Protein AF-A0A954TK24-F1 (afdb_monomer)

Sequence (264 aa):
GMFAGLSANPGGVGAHISDNGLASFGDTYARHFAITPEKIPAVAPDAGPAEVDAGWAVAGFVFDNERNQIAAYLNGVSSEFWSDADQFYRSAATAWKQAQLAKTPGLQPGERPDFPADQYYNPPQTELQSEEVVSESAEERVVVRTYAFTKVGVTYRKDAQGKFTLVGDTQLLAIKANPYWFNHDIYAPPSATEGGPFTIGRVIHSNRSSTLAAHIGGVAVYNRALSAAEMQTLAAIGRSPEGEASGEDAVLKLSELNAPRANP

pLDDT: mean 80.78, std 17.15, range [29.55, 98.25]

Radius of gyration: 21.92 Å; Cα contacts (8 Å, |Δi|>4): 464; chains: 1; bounding box: 53×43×67 Å

Nearest PDB structures (foldseek):
  3w0r-assembly1_A  TM=7.875E-01  e=1.324E+00  Escherichia coli
  9bln-assembly1_U  TM=2.481E-01  e=1.255E-02  Homo sapiens
  4wh1-assembly1_A  TM=4.932E-01  e=2.553E+00  Bifidobacterium longum subsp. longum JCM 1217
  6dec-assembly1_F  TM=3.487E-01  e=1.324E+00  Bos taurus
  8fr7-assembly1_B  TM=2.104E-01  e=6.253E+00  Human coronavirus NL63

Solvent-accessible surface area (backbone atoms only — not comparable to full-atom values): 15723 Å² total; per-residue (Å²): 56,52,41,46,61,90,62,92,46,85,57,24,42,33,35,33,52,32,68,72,45,78,58,85,72,67,80,79,46,54,71,45,46,10,31,22,75,59,58,66,68,86,67,64,97,83,55,52,73,69,52,52,57,74,42,64,77,36,77,43,76,33,65,31,76,93,74,31,31,31,35,14,18,55,58,29,42,66,50,78,22,75,39,57,17,81,59,84,38,33,27,32,43,48,21,27,49,44,47,58,40,70,71,44,92,70,90,44,94,92,49,58,92,84,60,60,76,89,48,38,44,76,72,72,72,87,58,80,74,45,78,44,79,77,46,77,56,100,55,41,38,33,33,40,37,34,29,85,45,38,31,33,39,41,42,26,31,49,47,99,86,69,47,77,37,84,49,84,77,74,38,75,49,27,33,29,27,13,56,15,71,57,88,65,90,57,51,73,45,99,37,88,88,73,45,68,63,76,49,80,47,57,76,96,83,70,74,97,66,86,58,56,86,80,89,81,93,77,86,88,87,70,100,62,59,68,52,64,66,55,38,34,54,59,31,45,68,80,60,57,90,55,100,67,70,45,74,62,57,56,47,49,58,51,49,62,71,67,50,80,75,77,78,130

Foldseek 3Di:
DFEAFDAPAHQWGKTWAAQALPDDDPLQFFTQMATANDGQDDDDPPDDPVSLLVSDKDWDWFDAQVQQWIFIDILLDGDWDKDFCVPRNVNLQLLQQLQQQVVDPDHDVPHDPPRDPLRRNDPDPPDFPDKDFPDDDQFKTWIWTDDPFWIKIWMWGQDPVSDTDTDDDIGTTITGSGGHGDDDDGDDDPDPVVGGDDDYQDDPDDDPDRRDDGDDPDDDDDPHGDDSVLSNLVSVVSVPPDPPPDPVVVVVSVVVVNDDDDDD

Mean predicted aligned error: 9.1 Å

Structure (mmCIF, N/CA/C/O backbone):
data_AF-A0A954TK24-F1
#
_entry.id   AF-A0A954TK24-F1
#
loop_
_atom_site.group_PDB
_atom_site.id
_atom_site.type_symbol
_atom_site.label_atom_id
_atom_site.label_alt_id
_atom_site.label_comp_id
_atom_site.label_asym_id
_atom_site.label_entity_id
_atom_site.label_seq_id
_atom_site.pdbx_PDB_ins_code
_atom_site.Cartn_x
_atom_site.Cartn_y
_atom_site.Cartn_z
_atom_site.occupancy
_atom_site.B_iso_or_equiv
_atom_site.auth_seq_id
_atom_site.auth_comp_id
_atom_site.auth_asym_id
_atom_site.auth_atom_id
_atom_site.pdbx_PDB_model_num
ATOM 1 N N . GLY A 1 1 ? -5.954 -7.266 -13.154 1.00 29.55 1 GLY A N 1
ATOM 2 C CA . GLY A 1 1 ? -5.211 -6.320 -14.013 1.00 29.55 1 GLY A CA 1
ATOM 3 C C . GLY A 1 1 ? -4.364 -5.412 -13.150 1.00 29.55 1 GLY A C 1
ATOM 4 O O . GLY A 1 1 ? -4.836 -5.061 -12.079 1.00 29.55 1 GLY A O 1
ATOM 5 N N . MET A 1 2 ? -3.150 -5.087 -13.599 1.00 36.56 2 MET A N 1
ATOM 6 C CA . MET A 1 2 ? -2.203 -4.181 -12.938 1.00 36.56 2 MET A CA 1
ATOM 7 C C . M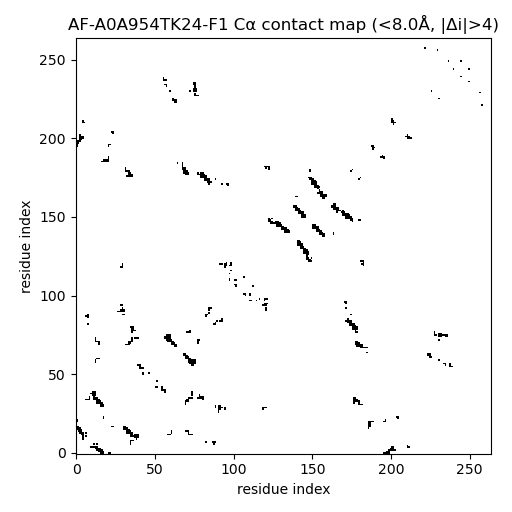ET A 1 2 ? -2.249 -2.808 -13.615 1.00 36.56 2 MET A C 1
ATOM 9 O O . MET A 1 2 ? -2.211 -2.759 -14.842 1.00 36.56 2 MET A O 1
ATOM 13 N N . PHE A 1 3 ? -2.366 -1.713 -12.858 1.00 47.91 3 PHE A N 1
ATOM 14 C CA . PHE A 1 3 ? -2.549 -0.365 -13.425 1.00 47.91 3 PHE A CA 1
ATOM 15 C C . PHE A 1 3 ? -1.565 0.650 -12.847 1.00 47.91 3 PHE A C 1
ATOM 17 O O . PHE A 1 3 ? -1.449 0.725 -11.627 1.00 47.91 3 PHE A O 1
ATOM 24 N N . ALA A 1 4 ? -0.978 1.484 -13.716 1.00 41.03 4 ALA A N 1
ATOM 25 C CA . ALA A 1 4 ? -0.157 2.641 -13.360 1.00 41.03 4 ALA A CA 1
ATOM 26 C C . ALA A 1 4 ? -0.867 3.958 -13.730 1.00 41.03 4 ALA A C 1
ATOM 28 O O . ALA A 1 4 ? -1.195 4.175 -14.898 1.00 41.03 4 ALA A O 1
ATOM 29 N N . GLY A 1 5 ? -1.074 4.837 -12.742 1.00 43.81 5 GLY A N 1
ATOM 30 C CA . GLY A 1 5 ? -1.562 6.213 -12.929 1.00 43.81 5 GLY A CA 1
ATOM 31 C C . GLY A 1 5 ? -2.998 6.484 -12.447 1.00 43.81 5 GLY A C 1
ATOM 32 O O . GLY A 1 5 ? -3.918 5.741 -12.776 1.00 43.81 5 GLY A O 1
ATOM 33 N N . LEU A 1 6 ? -3.144 7.614 -11.728 1.00 48.50 6 LEU A N 1
ATOM 34 C CA . LEU A 1 6 ? -4.279 8.153 -10.941 1.00 48.50 6 LEU A CA 1
ATOM 35 C C . LEU A 1 6 ? -4.437 7.556 -9.529 1.00 48.50 6 LEU A C 1
ATOM 37 O O . LEU A 1 6 ? -5.238 6.654 -9.297 1.00 48.50 6 LEU A O 1
ATOM 41 N N . SER A 1 7 ? -3.667 8.080 -8.569 1.00 56.84 7 SER A N 1
ATOM 42 C CA . SER A 1 7 ? -3.541 7.488 -7.231 1.00 56.84 7 SER A CA 1
ATOM 43 C C . SER A 1 7 ? -3.061 8.471 -6.148 1.00 56.84 7 SER A C 1
ATOM 45 O O . SER A 1 7 ? -2.804 9.636 -6.445 1.00 56.84 7 SER A O 1
ATOM 47 N N . ALA A 1 8 ? -2.965 8.009 -4.890 1.00 59.31 8 ALA A N 1
ATOM 48 C CA . ALA A 1 8 ? -2.633 8.773 -3.671 1.00 59.31 8 ALA A CA 1
ATOM 49 C C . ALA A 1 8 ? -1.393 9.699 -3.739 1.00 59.31 8 ALA A C 1
ATOM 51 O O . ALA A 1 8 ? -1.244 10.577 -2.896 1.00 59.31 8 ALA A O 1
ATOM 52 N N . ASN A 1 9 ? -0.509 9.525 -4.725 1.00 79.25 9 ASN A N 1
ATOM 53 C CA . ASN A 1 9 ? 0.674 10.355 -4.955 1.00 79.25 9 ASN A CA 1
ATOM 54 C C . ASN A 1 9 ? 0.844 10.635 -6.463 1.00 79.25 9 ASN A C 1
ATOM 56 O O . ASN A 1 9 ? 1.417 9.817 -7.188 1.00 79.25 9 ASN A O 1
ATOM 60 N N . PRO A 1 10 ? 0.341 11.773 -6.976 1.00 78.75 10 PRO A N 1
ATOM 61 C CA . PRO A 1 10 ? 0.459 12.124 -8.389 1.00 78.75 10 PRO A CA 1
ATOM 62 C C . PRO A 1 10 ? 1.914 12.156 -8.880 1.00 78.75 10 PRO A C 1
ATOM 64 O O . PRO A 1 10 ? 2.764 12.845 -8.309 1.00 78.75 10 PRO A O 1
ATOM 67 N N . GLY A 1 11 ? 2.178 11.430 -9.970 1.00 78.56 11 GLY A N 1
ATOM 68 C CA . GLY A 1 11 ? 3.515 11.242 -10.547 1.00 78.56 11 GLY A CA 1
ATOM 69 C C . GLY A 1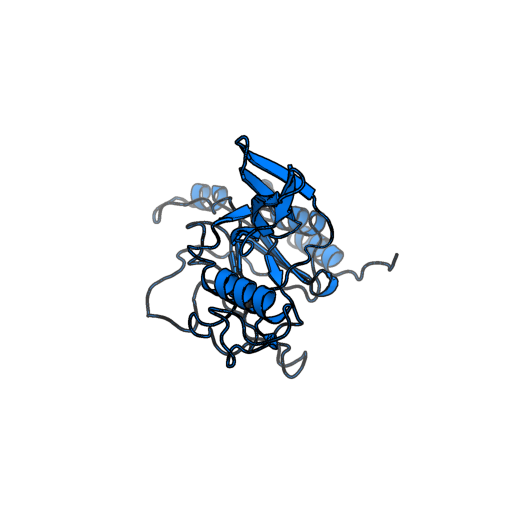 11 ? 4.267 10.022 -10.006 1.00 78.56 11 GLY A C 1
ATOM 70 O O . GLY A 1 11 ? 5.304 9.672 -10.562 1.00 78.56 11 GLY A O 1
ATOM 71 N N . GLY A 1 12 ? 3.751 9.366 -8.963 1.00 85.50 12 GLY A N 1
ATOM 72 C CA . GLY A 1 12 ? 4.286 8.104 -8.462 1.00 85.50 12 GLY A CA 1
ATOM 73 C C . GLY A 1 12 ? 3.983 6.912 -9.372 1.00 85.50 12 GLY A C 1
ATOM 74 O O . GLY A 1 12 ? 3.082 6.944 -10.217 1.00 85.50 12 GLY A O 1
ATOM 75 N N . VAL A 1 13 ? 4.736 5.836 -9.171 1.00 86.25 13 VAL A N 1
ATOM 76 C CA . VAL A 1 13 ? 4.539 4.537 -9.817 1.00 86.25 13 VAL A CA 1
ATOM 77 C C . VAL A 1 13 ? 3.549 3.742 -8.976 1.00 86.25 13 VAL A C 1
ATOM 79 O O . VAL A 1 13 ? 3.784 3.526 -7.792 1.00 86.25 13 VAL A O 1
ATOM 82 N N . GLY A 1 14 ? 2.427 3.333 -9.569 1.00 84.38 14 GLY A N 1
ATOM 83 C CA . GLY A 1 14 ? 1.357 2.629 -8.865 1.00 84.38 14 GLY A CA 1
ATOM 84 C C . GLY A 1 14 ? 1.044 1.268 -9.471 1.00 84.38 14 GLY A C 1
ATOM 85 O O . GLY A 1 14 ? 1.103 1.136 -10.688 1.00 84.38 14 GLY A O 1
ATOM 86 N N . ALA A 1 15 ? 0.695 0.295 -8.632 1.00 81.88 15 ALA A N 1
ATOM 87 C CA . ALA A 1 15 ? 0.120 -0.985 -9.029 1.00 81.88 15 ALA A CA 1
ATOM 88 C C . ALA A 1 15 ? -1.219 -1.176 -8.326 1.00 81.88 15 ALA A C 1
ATOM 90 O O . ALA A 1 15 ? -1.275 -1.374 -7.116 1.00 81.88 15 ALA A O 1
ATOM 91 N N . HIS A 1 16 ? -2.296 -1.145 -9.099 1.00 78.94 16 HIS A N 1
ATOM 92 C CA . HIS A 1 16 ? -3.618 -1.559 -8.641 1.00 78.94 16 HIS A CA 1
ATOM 93 C C . HIS A 1 16 ? -3.891 -3.002 -9.026 1.00 78.94 16 HIS A C 1
ATOM 95 O O . HIS A 1 16 ? -3.636 -3.358 -10.170 1.00 78.94 16 HIS A O 1
ATOM 101 N N . ILE A 1 17 ? -4.483 -3.787 -8.138 1.00 74.81 17 ILE A N 1
ATOM 102 C CA . ILE A 1 17 ? -4.978 -5.123 -8.436 1.00 74.81 17 ILE A CA 1
ATOM 103 C C . ILE A 1 17 ? -6.486 -5.180 -8.208 1.00 74.81 17 ILE A C 1
ATOM 105 O O . ILE A 1 17 ? -7.008 -4.623 -7.251 1.00 74.81 17 ILE A O 1
ATOM 109 N N . SER A 1 18 ? -7.177 -5.849 -9.131 1.00 71.25 18 SER A N 1
ATOM 110 C CA . SER A 1 18 ? -8.621 -6.079 -9.077 1.00 71.25 18 SER A CA 1
ATOM 111 C C . SER A 1 18 ? -8.903 -7.513 -8.637 1.00 71.25 18 SER A C 1
ATOM 113 O O . SER A 1 18 ? -8.341 -8.446 -9.215 1.00 71.25 18 SER A O 1
ATOM 115 N N . ASP A 1 19 ? -9.822 -7.660 -7.683 1.00 69.81 19 ASP A N 1
ATOM 116 C CA . ASP A 1 19 ? -10.231 -8.949 -7.114 1.00 69.81 19 ASP A CA 1
ATOM 117 C C . ASP A 1 19 ? -10.927 -9.867 -8.120 1.00 69.81 19 ASP A C 1
ATOM 119 O O . ASP A 1 19 ? -10.771 -11.081 -8.055 1.00 69.81 19 ASP A O 1
ATOM 123 N N . ASN A 1 20 ? -11.652 -9.316 -9.100 1.00 62.34 20 ASN A N 1
ATOM 124 C CA . ASN A 1 20 ? -12.412 -10.114 -10.070 1.00 62.34 20 ASN A CA 1
ATOM 125 C C . ASN A 1 20 ? -11.820 -10.130 -11.487 1.00 62.34 20 ASN A C 1
ATOM 127 O O . ASN A 1 20 ? -12.427 -10.703 -12.388 1.00 62.34 20 ASN A O 1
ATOM 131 N N . GLY A 1 21 ? -10.698 -9.442 -11.718 1.00 54.19 21 GLY A N 1
ATOM 132 C CA . GLY A 1 21 ? -9.972 -9.440 -12.992 1.00 54.19 21 GLY A CA 1
ATOM 133 C C . GLY A 1 21 ? -10.650 -8.746 -14.177 1.00 54.19 21 GLY A C 1
ATOM 134 O O . GLY A 1 21 ? -9.958 -8.446 -15.149 1.00 54.19 21 GLY A O 1
ATOM 135 N N . LEU A 1 22 ? -11.951 -8.454 -14.105 1.00 48.28 22 LEU A N 1
ATOM 136 C CA . LEU A 1 22 ? -12.778 -8.032 -15.244 1.00 48.28 22 LEU A CA 1
ATOM 137 C C . LEU A 1 22 ? -13.458 -6.668 -15.057 1.00 48.28 22 LEU A C 1
ATOM 139 O O . LEU A 1 22 ? -13.968 -6.118 -16.032 1.00 48.28 22 LEU A O 1
ATOM 143 N N . ALA A 1 23 ? -13.462 -6.100 -13.845 1.00 49.06 23 ALA A N 1
ATOM 144 C CA . ALA A 1 23 ? -13.989 -4.760 -13.602 1.00 49.06 23 ALA A CA 1
ATOM 145 C C . ALA A 1 23 ? -13.230 -4.024 -12.483 1.00 49.06 23 ALA A C 1
ATOM 147 O O . ALA A 1 23 ? -12.796 -4.611 -11.492 1.00 49.06 23 ALA A O 1
ATOM 148 N N . SER A 1 24 ? -13.095 -2.702 -12.618 1.00 45.16 24 SER A N 1
ATOM 149 C CA . SER A 1 24 ? -12.851 -1.826 -11.467 1.00 45.16 24 SER A CA 1
ATOM 150 C C . SER A 1 24 ? -14.190 -1.624 -10.765 1.00 45.16 24 SER A C 1
ATOM 152 O O . SER A 1 24 ? -15.071 -0.955 -11.301 1.00 45.16 24 SER A O 1
ATOM 154 N N . PHE A 1 25 ? -14.385 -2.258 -9.613 1.00 48.56 25 PHE A N 1
ATOM 155 C CA . PHE A 1 25 ? -15.621 -2.094 -8.859 1.00 48.56 25 PHE A CA 1
ATOM 156 C C . PHE A 1 25 ? -15.767 -0.671 -8.315 1.00 48.56 25 PHE A C 1
ATOM 158 O O . PHE A 1 25 ? -14.780 0.040 -8.117 1.00 48.56 25 PHE A O 1
ATOM 165 N N . GLY A 1 26 ? -17.020 -0.273 -8.072 1.00 48.81 26 GLY A N 1
ATOM 166 C CA . GLY A 1 26 ? -17.344 0.985 -7.409 1.00 48.81 26 GLY A CA 1
ATOM 167 C C . GLY A 1 26 ? -16.673 1.105 -6.041 1.00 48.81 26 GLY A C 1
ATOM 168 O O . GLY A 1 26 ? -16.197 0.122 -5.476 1.00 48.81 26 GLY A O 1
ATOM 169 N N . ASP A 1 27 ? -16.684 2.318 -5.490 1.00 51.53 27 ASP A N 1
ATOM 170 C CA . ASP A 1 27 ? -15.982 2.742 -4.262 1.00 51.53 27 ASP A CA 1
ATOM 171 C C . ASP A 1 27 ? -16.408 2.023 -2.964 1.00 51.53 27 ASP A C 1
ATOM 173 O O . ASP A 1 27 ? -16.130 2.485 -1.858 1.00 51.53 27 ASP A O 1
ATOM 177 N N . THR A 1 28 ? -17.095 0.890 -3.077 1.00 53.53 28 THR A N 1
ATOM 178 C CA . THR A 1 28 ? -17.592 0.073 -1.973 1.00 53.53 28 THR A CA 1
ATOM 179 C C . THR A 1 28 ? -16.516 -0.857 -1.395 1.00 53.53 28 THR A C 1
ATOM 181 O O . THR A 1 28 ? -16.624 -1.214 -0.226 1.00 53.53 28 THR A O 1
ATOM 184 N N . TYR A 1 29 ? -15.471 -1.210 -2.159 1.00 59.56 29 TYR A N 1
ATOM 185 C CA . TYR A 1 29 ? -14.541 -2.302 -1.814 1.00 59.56 29 TYR A CA 1
ATOM 186 C C . TYR A 1 29 ? -13.086 -1.850 -1.627 1.00 59.56 29 TYR A C 1
ATOM 188 O O . TYR A 1 29 ? -12.694 -0.764 -2.067 1.00 59.56 29 TYR A O 1
ATOM 196 N N . ALA A 1 30 ? -12.286 -2.668 -0.935 1.00 57.03 30 ALA A N 1
ATOM 197 C CA . ALA A 1 30 ? -10.880 -2.379 -0.673 1.00 57.03 30 ALA A CA 1
ATOM 198 C C . ALA A 1 30 ? -10.101 -2.296 -1.996 1.00 57.03 30 ALA A C 1
ATOM 200 O O . ALA A 1 30 ? -10.065 -3.234 -2.783 1.00 57.03 30 ALA A O 1
ATOM 201 N N . ARG A 1 31 ? -9.495 -1.136 -2.264 1.00 72.88 31 ARG A N 1
ATOM 202 C CA . ARG A 1 31 ? -8.646 -0.936 -3.442 1.00 72.88 31 ARG A CA 1
ATOM 203 C C . ARG A 1 31 ? -7.251 -1.473 -3.132 1.00 72.88 31 ARG A C 1
ATOM 205 O O . ARG A 1 31 ? -6.538 -0.835 -2.357 1.00 72.88 31 ARG A O 1
ATOM 212 N N . HIS A 1 32 ? -6.848 -2.582 -3.754 1.00 81.00 32 HIS A N 1
ATOM 213 C CA . HIS A 1 32 ? -5.494 -3.124 -3.589 1.00 81.00 32 HIS A CA 1
ATOM 214 C C . HIS A 1 32 ? -4.505 -2.321 -4.414 1.00 81.00 32 HIS A C 1
ATOM 216 O O . HIS A 1 32 ? -4.283 -2.608 -5.589 1.00 81.00 32 HIS A O 1
ATOM 222 N N . PHE A 1 33 ? -3.973 -1.254 -3.829 1.00 86.19 33 PHE A N 1
ATOM 223 C CA . PHE A 1 33 ? -3.179 -0.275 -4.558 1.00 86.19 33 PHE A CA 1
ATOM 224 C C . PHE A 1 33 ? -1.852 -0.030 -3.845 1.00 86.19 33 PHE A C 1
ATOM 226 O O . PHE A 1 33 ? -1.833 0.509 -2.744 1.00 86.19 33 PHE A O 1
ATOM 233 N N . ALA A 1 34 ? -0.747 -0.388 -4.497 1.00 90.25 34 ALA A N 1
ATOM 234 C CA . ALA A 1 34 ? 0.596 -0.012 -4.075 1.00 90.25 34 ALA A CA 1
ATOM 235 C C . ALA A 1 34 ? 1.068 1.236 -4.827 1.00 90.25 34 ALA A C 1
ATOM 237 O O . ALA A 1 34 ? 0.765 1.377 -6.013 1.00 90.25 34 ALA A O 1
ATOM 238 N N . ILE A 1 35 ? 1.812 2.137 -4.184 1.00 90.25 35 ILE A N 1
ATOM 239 C CA . ILE A 1 35 ? 2.316 3.354 -4.835 1.00 90.25 35 ILE A CA 1
ATOM 240 C C . ILE A 1 35 ? 3.618 3.889 -4.236 1.00 90.25 35 ILE A C 1
ATOM 242 O O . ILE A 1 35 ? 3.736 4.056 -3.025 1.00 90.25 35 ILE A O 1
ATOM 246 N N . THR A 1 36 ? 4.580 4.228 -5.093 1.00 91.69 36 THR A N 1
ATOM 247 C CA . THR A 1 36 ? 5.845 4.826 -4.656 1.00 91.69 36 THR A CA 1
ATOM 248 C C . THR A 1 36 ? 5.652 6.251 -4.118 1.00 91.69 36 THR A C 1
ATOM 250 O O . THR A 1 36 ? 4.839 7.016 -4.655 1.00 91.69 36 THR A O 1
ATOM 253 N N . PRO A 1 37 ? 6.426 6.656 -3.095 1.00 92.38 37 PRO A N 1
ATOM 254 C CA . PRO A 1 37 ? 6.522 8.057 -2.694 1.00 92.38 37 PRO A CA 1
ATOM 255 C C . PRO A 1 37 ? 7.319 8.889 -3.716 1.00 92.38 37 PRO A C 1
ATOM 257 O O . PRO A 1 37 ? 7.037 10.074 -3.913 1.00 92.38 37 PRO A O 1
ATOM 260 N N . GLU A 1 38 ? 8.282 8.279 -4.411 1.00 91.75 38 GLU A N 1
ATOM 261 C CA . GLU A 1 38 ? 9.050 8.926 -5.470 1.00 91.75 38 GLU A CA 1
ATOM 262 C C . GLU A 1 38 ? 8.232 9.075 -6.750 1.00 91.75 38 GLU A C 1
ATOM 264 O O . GLU A 1 38 ? 7.356 8.261 -7.055 1.00 91.75 38 GLU A O 1
ATOM 269 N N . LYS A 1 39 ? 8.568 10.110 -7.523 1.00 88.69 39 LYS A N 1
ATOM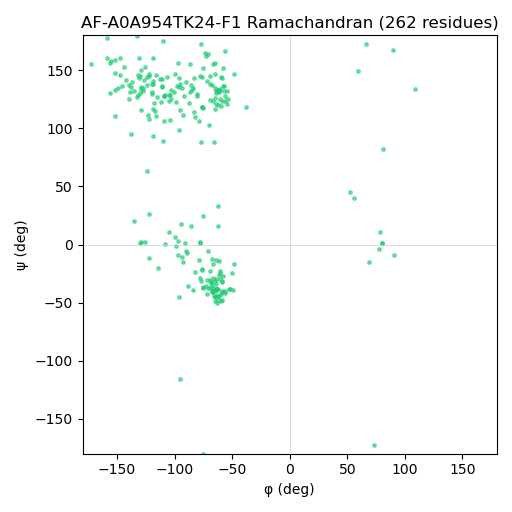 270 C CA . LYS A 1 39 ? 7.898 10.447 -8.777 1.00 88.69 39 LYS A CA 1
ATOM 271 C C . LYS A 1 39 ? 8.774 10.107 -9.972 1.00 88.69 39 LYS A C 1
ATOM 273 O O . LYS A 1 39 ? 9.990 10.286 -9.926 1.00 88.69 39 LYS A O 1
ATOM 278 N N . ILE A 1 40 ? 8.136 9.664 -11.050 1.00 86.81 40 ILE A N 1
ATOM 279 C CA . ILE A 1 40 ? 8.787 9.505 -12.350 1.00 86.81 40 ILE A CA 1
ATOM 280 C C . ILE A 1 40 ? 9.288 10.892 -12.800 1.00 86.81 40 ILE A C 1
ATOM 282 O O . ILE A 1 40 ? 8.514 11.854 -12.725 1.00 86.81 40 ILE A O 1
ATOM 286 N N . PRO A 1 41 ? 10.550 11.025 -13.250 1.00 86.62 41 PRO A N 1
ATOM 287 C CA . PRO A 1 41 ? 11.050 12.268 -13.823 1.00 86.62 41 PRO A CA 1
ATOM 288 C C . PRO A 1 41 ? 10.162 12.741 -14.978 1.00 86.62 41 PRO A C 1
ATOM 290 O O . PRO A 1 41 ? 9.812 11.965 -15.865 1.00 86.62 41 PRO A O 1
ATOM 293 N N . ALA A 1 42 ? 9.792 14.019 -14.965 1.00 86.00 42 ALA A N 1
ATOM 294 C CA . ALA A 1 42 ? 9.078 14.628 -16.077 1.00 86.00 42 ALA A CA 1
ATOM 295 C C . ALA A 1 42 ? 10.082 15.116 -17.125 1.00 86.00 42 ALA A C 1
ATOM 297 O O . ALA A 1 42 ? 11.085 15.740 -16.781 1.00 86.00 42 ALA A O 1
ATOM 298 N N . VAL A 1 43 ? 9.773 14.872 -18.395 1.00 85.88 43 VAL A N 1
ATOM 299 C CA . VAL A 1 43 ? 10.529 15.375 -19.544 1.00 85.88 43 VAL A CA 1
ATOM 300 C C . VAL A 1 43 ? 9.597 16.266 -20.366 1.00 85.88 43 VAL A C 1
ATOM 302 O O . VAL A 1 43 ? 8.402 15.976 -20.476 1.00 85.88 43 VAL A O 1
ATOM 305 N N . ALA A 1 44 ? 10.112 17.381 -20.890 1.00 86.19 44 ALA A N 1
ATOM 306 C CA . ALA A 1 44 ? 9.318 18.293 -21.709 1.00 86.19 44 ALA A CA 1
ATOM 307 C C . ALA A 1 44 ? 8.867 17.608 -23.019 1.00 86.19 44 ALA A C 1
ATOM 309 O O . ALA A 1 44 ? 9.610 16.786 -23.556 1.00 86.19 44 ALA A O 1
ATOM 310 N N . PRO A 1 45 ? 7.678 17.929 -23.566 1.00 83.50 45 PRO A N 1
ATOM 311 C CA . PRO A 1 45 ? 7.192 17.305 -24.802 1.00 83.50 45 PRO A CA 1
ATOM 312 C C . PRO A 1 45 ? 8.091 17.521 -26.029 1.00 83.50 45 PRO A C 1
ATOM 314 O O . PRO A 1 45 ? 8.028 16.741 -26.975 1.00 83.50 45 PRO A O 1
ATOM 317 N N . ASP A 1 46 ? 8.886 18.588 -26.028 1.00 87.00 46 ASP A N 1
ATOM 318 C CA . ASP A 1 46 ? 9.820 18.996 -27.080 1.00 87.00 46 ASP A CA 1
ATOM 319 C C . ASP A 1 46 ? 11.292 18.726 -26.724 1.00 87.00 46 ASP A C 1
ATOM 321 O O . ASP A 1 46 ? 12.190 19.190 -27.428 1.00 87.00 46 ASP A O 1
ATOM 325 N N . ALA A 1 47 ? 11.544 17.971 -25.649 1.00 87.81 47 ALA A N 1
ATOM 326 C CA . ALA A 1 47 ? 12.887 17.639 -25.196 1.00 87.81 47 ALA A CA 1
ATOM 327 C C . ALA A 1 47 ? 13.689 16.874 -26.260 1.00 87.81 47 ALA A C 1
ATOM 329 O O . ALA A 1 47 ? 13.164 16.031 -26.996 1.00 87.81 47 ALA A O 1
ATOM 330 N N . GLY A 1 48 ? 14.993 17.145 -26.314 1.00 89.50 48 GLY A N 1
ATOM 331 C CA . GLY A 1 48 ? 15.900 16.447 -27.219 1.00 89.50 48 GLY A CA 1
ATOM 332 C C . GLY A 1 48 ? 16.140 14.987 -26.796 1.00 89.50 48 GLY A C 1
ATOM 333 O O . GLY A 1 48 ? 15.920 14.631 -25.637 1.00 89.50 48 GLY A O 1
ATOM 334 N N . PRO A 1 49 ? 16.672 14.127 -27.688 1.00 87.56 49 PRO A N 1
ATOM 335 C CA . PRO A 1 49 ? 16.918 12.714 -27.378 1.00 87.56 49 PRO A CA 1
ATOM 336 C C . PRO A 1 49 ? 17.748 12.473 -26.109 1.00 87.56 49 PRO A C 1
ATOM 338 O O . PRO A 1 49 ? 17.441 11.564 -25.349 1.00 87.56 49 PRO A O 1
ATOM 341 N N . ALA A 1 50 ? 18.759 13.308 -25.845 1.00 87.19 50 ALA A N 1
ATOM 342 C CA . ALA A 1 50 ? 19.603 13.185 -24.655 1.00 87.19 50 ALA A CA 1
ATOM 343 C C . ALA A 1 50 ? 18.852 13.494 -23.345 1.00 87.19 50 ALA A C 1
ATOM 345 O O . ALA A 1 50 ? 19.133 12.893 -22.314 1.00 87.19 50 ALA A O 1
ATOM 346 N N . GLU A 1 51 ? 17.889 14.416 -23.373 1.00 87.44 51 GLU A N 1
ATOM 347 C CA . GLU A 1 51 ? 17.061 14.745 -22.206 1.00 87.44 51 GLU A CA 1
ATOM 348 C C . GLU A 1 51 ? 16.007 13.661 -21.951 1.00 87.44 51 GLU A C 1
ATOM 350 O O . GLU A 1 51 ? 15.740 13.317 -20.800 1.00 87.44 51 GLU A O 1
ATOM 355 N N . VAL A 1 52 ? 15.448 13.081 -23.021 1.00 85.12 52 VAL A N 1
ATOM 356 C CA . VAL A 1 52 ? 14.560 11.910 -22.939 1.00 85.12 52 VAL A CA 1
ATOM 357 C C . VAL A 1 52 ? 15.300 10.709 -22.347 1.00 85.12 52 VAL A C 1
ATOM 359 O O . VAL A 1 52 ? 14.767 10.051 -21.456 1.00 85.12 52 VAL A O 1
ATOM 362 N N . ASP A 1 53 ? 16.531 10.456 -22.795 1.00 84.94 53 ASP A N 1
ATOM 363 C CA . ASP A 1 53 ? 17.386 9.377 -22.291 1.00 84.94 53 ASP A CA 1
ATOM 364 C C . ASP A 1 53 ? 17.782 9.590 -20.819 1.00 84.94 53 ASP A C 1
ATOM 366 O O . ASP A 1 53 ? 17.614 8.701 -19.985 1.00 84.94 53 ASP A O 1
ATOM 370 N N . ALA A 1 54 ? 18.178 10.811 -20.443 1.00 85.88 54 ALA A N 1
ATOM 371 C CA . ALA A 1 54 ? 18.465 11.160 -19.049 1.00 85.88 54 ALA A CA 1
ATOM 372 C C . ALA A 1 54 ? 17.240 11.011 -18.122 1.00 85.88 54 ALA A C 1
ATOM 374 O O . ALA A 1 54 ? 17.387 10.776 -16.919 1.00 85.88 54 ALA A O 1
ATOM 375 N N . GLY A 1 55 ? 16.030 11.134 -18.673 1.00 86.62 55 GLY A N 1
ATOM 376 C CA . GLY A 1 55 ? 14.764 10.904 -17.980 1.00 86.62 55 GLY A CA 1
ATOM 377 C C . GLY A 1 55 ? 14.392 9.428 -17.800 1.00 86.62 55 GLY A C 1
ATOM 378 O O . GLY A 1 55 ? 13.325 9.146 -17.248 1.00 86.62 55 GLY A O 1
ATOM 379 N N . TRP A 1 56 ? 15.230 8.482 -18.244 1.00 88.00 56 TRP A N 1
ATOM 380 C CA . TRP A 1 56 ? 14.896 7.062 -18.229 1.00 88.00 56 TRP A CA 1
ATOM 381 C C . TRP A 1 56 ? 14.628 6.521 -16.816 1.00 88.00 56 TRP A C 1
ATOM 383 O O . TRP A 1 56 ? 15.446 6.591 -15.882 1.00 88.00 56 TRP A O 1
ATOM 393 N N . ALA A 1 57 ? 13.451 5.917 -16.671 1.00 89.75 57 ALA A N 1
ATOM 394 C CA . ALA A 1 57 ? 12.967 5.352 -15.426 1.00 89.75 57 ALA A CA 1
ATOM 395 C C . ALA A 1 57 ? 12.439 3.934 -15.629 1.00 89.75 57 ALA A C 1
ATOM 397 O O . ALA A 1 57 ? 11.789 3.625 -16.626 1.00 89.75 57 ALA A O 1
ATOM 398 N N . VAL A 1 58 ? 12.672 3.081 -14.633 1.00 91.31 58 VAL A N 1
ATOM 399 C CA . VAL A 1 58 ? 12.146 1.716 -14.603 1.00 91.31 58 VAL A CA 1
ATOM 400 C C . VAL A 1 58 ? 11.064 1.636 -13.539 1.00 91.31 58 VAL A C 1
ATOM 402 O O . VAL A 1 58 ? 11.349 1.653 -12.342 1.00 91.31 58 VAL A O 1
ATOM 405 N N . ALA A 1 59 ? 9.814 1.567 -13.990 1.00 90.94 59 ALA A N 1
ATOM 406 C CA . ALA A 1 59 ? 8.680 1.232 -13.143 1.00 90.94 59 ALA A CA 1
ATOM 407 C C . ALA A 1 59 ? 8.615 -0.287 -12.973 1.00 90.94 59 ALA A C 1
ATOM 409 O O . ALA A 1 59 ? 8.661 -1.036 -13.948 1.00 90.94 59 ALA A O 1
ATOM 410 N N . GLY A 1 60 ? 8.514 -0.733 -11.729 1.00 91.62 60 GLY A N 1
ATOM 411 C CA . GLY A 1 60 ? 8.479 -2.139 -11.381 1.00 91.62 60 GLY A CA 1
ATOM 412 C C . GLY A 1 60 ? 7.317 -2.452 -10.464 1.00 91.62 60 GLY A C 1
ATOM 413 O O . GLY A 1 60 ? 6.963 -1.649 -9.606 1.00 91.62 60 GLY A O 1
ATOM 414 N N . PHE A 1 61 ? 6.733 -3.629 -10.629 1.00 91.38 61 PHE A N 1
ATOM 415 C CA . PHE A 1 61 ? 5.591 -4.047 -9.836 1.00 91.38 61 PHE A CA 1
ATOM 416 C C . PHE A 1 61 ? 5.751 -5.514 -9.477 1.00 91.38 61 PHE A C 1
ATOM 418 O O . PHE A 1 61 ? 5.933 -6.353 -10.359 1.00 91.38 61 PHE A O 1
ATOM 425 N N . VAL A 1 62 ? 5.698 -5.811 -8.186 1.00 92.88 62 VAL A N 1
ATOM 426 C CA . VAL A 1 62 ? 5.847 -7.168 -7.672 1.00 92.88 62 VAL A CA 1
ATOM 427 C C . VAL A 1 62 ? 4.571 -7.540 -6.942 1.00 92.88 62 VAL A C 1
ATOM 429 O O . VAL A 1 62 ? 4.215 -6.913 -5.946 1.00 92.88 62 VAL A O 1
ATOM 432 N N . PHE A 1 63 ? 3.894 -8.557 -7.465 1.00 89.38 63 PHE A N 1
ATOM 433 C CA . PHE A 1 63 ? 2.817 -9.251 -6.778 1.00 89.38 63 PHE A CA 1
ATOM 434 C C . PHE A 1 63 ? 3.397 -10.488 -6.087 1.00 89.38 63 PHE A C 1
ATOM 436 O O . PHE A 1 63 ? 3.914 -11.383 -6.756 1.00 89.38 63 PHE A O 1
ATOM 443 N N . ASP A 1 64 ? 3.345 -10.511 -4.759 1.00 91.12 64 ASP A N 1
ATOM 444 C CA . ASP A 1 64 ? 3.884 -11.572 -3.910 1.00 91.12 64 ASP A CA 1
ATOM 445 C C . ASP A 1 64 ? 2.734 -12.186 -3.103 1.00 91.12 64 ASP A C 1
ATOM 447 O O . ASP A 1 64 ? 2.348 -11.677 -2.049 1.00 91.12 64 ASP A O 1
ATOM 451 N N . ASN A 1 65 ? 2.154 -13.265 -3.638 1.00 86.62 65 ASN A N 1
ATOM 452 C CA . ASN A 1 65 ? 1.028 -13.963 -3.015 1.00 86.62 65 ASN A CA 1
ATOM 453 C C . ASN A 1 65 ? 1.435 -14.702 -1.735 1.00 86.62 65 ASN A C 1
ATOM 455 O O . ASN A 1 65 ? 0.649 -14.801 -0.803 1.00 86.62 65 ASN A O 1
ATOM 459 N N . GLU A 1 66 ? 2.684 -15.168 -1.644 1.00 89.06 66 GLU A N 1
ATOM 460 C CA . GLU A 1 66 ? 3.186 -15.835 -0.436 1.00 89.06 66 GLU A CA 1
ATOM 461 C C . GLU A 1 66 ? 3.214 -14.872 0.756 1.00 89.06 66 GLU A C 1
ATOM 463 O O . GLU A 1 66 ? 2.966 -15.265 1.896 1.00 89.06 66 GLU A O 1
ATOM 468 N N . ARG A 1 67 ? 3.494 -13.591 0.492 1.00 90.75 67 ARG A N 1
ATOM 469 C CA . ARG A 1 67 ? 3.505 -12.528 1.505 1.00 90.75 67 ARG A CA 1
ATOM 470 C C . ARG A 1 67 ? 2.241 -11.688 1.551 1.00 90.75 67 ARG A C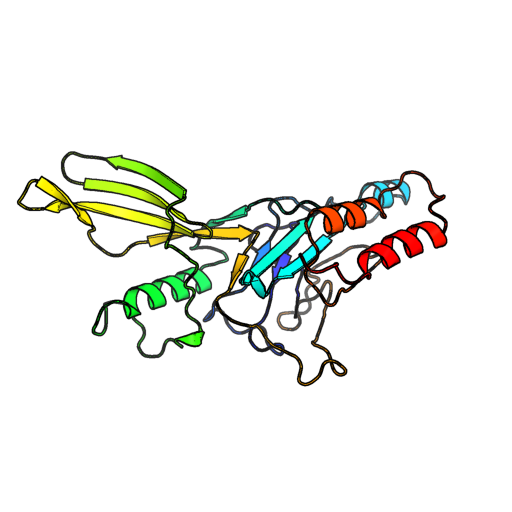 1
ATOM 472 O O . ARG A 1 67 ? 2.169 -10.785 2.392 1.00 90.75 67 ARG A O 1
ATOM 479 N N . ASN A 1 68 ? 1.281 -11.966 0.673 1.00 91.06 68 ASN A N 1
ATOM 480 C CA . ASN A 1 68 ? 0.070 -11.180 0.496 1.00 91.06 68 ASN A CA 1
ATOM 481 C C . ASN A 1 68 ? 0.352 -9.683 0.269 1.00 91.06 68 ASN A C 1
ATOM 483 O O . ASN A 1 68 ? -0.239 -8.816 0.918 1.00 91.06 68 ASN A O 1
ATOM 487 N N . GLN A 1 69 ? 1.325 -9.369 -0.592 1.00 92.25 69 GLN A N 1
ATOM 488 C CA . GLN A 1 69 ? 1.813 -8.007 -0.803 1.00 92.25 69 GLN A CA 1
ATOM 489 C C . GLN A 1 69 ? 1.916 -7.608 -2.272 1.00 92.25 69 GLN A C 1
ATOM 491 O O . GLN A 1 69 ? 2.273 -8.396 -3.146 1.00 92.25 69 GLN A O 1
ATOM 496 N N . ILE A 1 70 ? 1.655 -6.328 -2.518 1.00 91.25 70 ILE A N 1
ATOM 497 C CA . ILE A 1 70 ? 1.952 -5.643 -3.770 1.00 91.25 70 ILE A CA 1
ATOM 498 C C . ILE A 1 70 ? 2.998 -4.584 -3.459 1.00 91.25 70 ILE A C 1
ATOM 500 O O . ILE A 1 70 ? 2.793 -3.746 -2.580 1.00 91.25 70 ILE A O 1
ATOM 504 N N . ALA A 1 71 ? 4.100 -4.593 -4.196 1.00 94.44 71 ALA A N 1
ATOM 505 C CA . ALA A 1 71 ? 5.136 -3.578 -4.094 1.00 94.44 71 ALA A CA 1
ATOM 506 C C . ALA A 1 71 ? 5.307 -2.858 -5.433 1.00 94.44 71 ALA A C 1
ATOM 508 O O . ALA A 1 71 ? 5.463 -3.489 -6.482 1.00 94.44 71 ALA A O 1
ATOM 509 N N . ALA A 1 72 ? 5.293 -1.531 -5.385 1.00 93.56 72 ALA A N 1
ATOM 510 C CA . ALA A 1 72 ? 5.680 -0.672 -6.488 1.00 93.56 72 ALA A CA 1
ATOM 511 C C . ALA A 1 72 ? 7.143 -0.244 -6.312 1.00 93.56 72 ALA A C 1
ATOM 513 O O . ALA A 1 72 ? 7.577 0.134 -5.223 1.00 93.56 72 ALA A O 1
ATOM 514 N N . TYR A 1 73 ? 7.892 -0.298 -7.406 1.00 94.81 73 TYR A N 1
ATOM 515 C CA . TYR A 1 73 ? 9.294 0.075 -7.492 1.00 94.81 73 TYR A CA 1
ATOM 516 C C . TYR A 1 73 ? 9.455 1.215 -8.490 1.00 94.81 73 TYR A C 1
ATOM 518 O O . TYR A 1 73 ? 8.904 1.171 -9.593 1.00 94.81 73 TYR A O 1
ATOM 526 N N . LEU A 1 74 ? 10.289 2.187 -8.141 1.00 93.00 74 LEU A N 1
ATOM 527 C CA . LEU A 1 74 ? 10.840 3.143 -9.087 1.00 93.00 74 LEU A CA 1
ATOM 528 C C . LEU A 1 74 ? 12.355 2.973 -9.093 1.00 93.00 74 LEU A C 1
ATOM 530 O O . LEU A 1 74 ? 13.016 3.092 -8.065 1.00 93.00 74 LEU A O 1
ATOM 534 N N . ASN A 1 75 ? 12.911 2.682 -10.266 1.00 93.12 75 ASN A N 1
ATOM 535 C CA . ASN A 1 75 ? 14.348 2.521 -10.478 1.00 93.12 75 ASN A CA 1
ATOM 536 C C . ASN A 1 75 ? 14.980 1.473 -9.551 1.00 93.12 75 ASN A C 1
ATOM 538 O O . ASN A 1 75 ? 16.075 1.667 -9.031 1.00 93.12 75 ASN A O 1
ATOM 542 N N . GLY A 1 76 ? 14.265 0.365 -9.340 1.00 94.00 76 GLY A N 1
ATOM 543 C CA . GLY A 1 76 ? 14.735 -0.752 -8.521 1.00 94.00 76 GLY A CA 1
ATOM 544 C C . GLY A 1 76 ? 14.571 -0.545 -7.016 1.00 94.00 76 GLY A C 1
ATOM 545 O O . GLY A 1 76 ? 14.913 -1.435 -6.242 1.00 94.00 76 GLY A O 1
ATOM 546 N N . VAL A 1 77 ? 14.003 0.584 -6.584 1.00 95.50 77 VAL A N 1
ATOM 547 C CA . VAL A 1 77 ? 13.754 0.889 -5.171 1.00 95.50 77 VAL A CA 1
ATOM 548 C C . VAL A 1 77 ? 12.257 0.840 -4.881 1.00 95.50 77 VAL A C 1
ATOM 550 O O . VAL A 1 77 ? 11.471 1.489 -5.567 1.00 95.50 77 VAL A O 1
ATOM 553 N N . SER A 1 78 ? 11.870 0.077 -3.857 1.00 96.12 78 SER A N 1
ATOM 554 C CA . SER A 1 78 ? 10.511 0.061 -3.303 1.00 96.12 78 SER A CA 1
ATOM 555 C C . SER A 1 78 ? 10.538 0.710 -1.925 1.00 96.12 78 SER A C 1
ATOM 557 O O . SER A 1 78 ? 10.738 0.033 -0.915 1.00 96.12 78 SER A O 1
ATOM 559 N N . SER A 1 79 ? 10.359 2.026 -1.894 1.00 96.06 79 SER A N 1
ATOM 560 C CA . SER A 1 79 ? 10.328 2.791 -0.650 1.00 96.06 79 SER A CA 1
ATOM 561 C C . SER A 1 79 ? 9.010 2.611 0.088 1.00 96.06 79 SER A C 1
ATOM 563 O O . SER A 1 79 ? 7.943 2.522 -0.526 1.00 96.06 79 SER A O 1
ATOM 565 N N . GLU A 1 80 ? 9.090 2.590 1.417 1.00 96.06 80 GLU A N 1
ATOM 566 C CA . GLU A 1 80 ? 7.902 2.595 2.260 1.00 96.06 80 GLU A CA 1
ATOM 567 C C . GLU A 1 80 ? 7.114 3.890 2.046 1.00 96.06 80 GLU A C 1
ATOM 569 O O . GLU A 1 80 ? 7.676 4.987 2.065 1.00 96.06 80 GLU A O 1
ATOM 574 N N . PHE A 1 81 ? 5.801 3.766 1.874 1.00 94.69 81 PHE A N 1
ATOM 575 C CA . PHE A 1 81 ? 4.917 4.919 1.791 1.00 94.69 81 PHE A CA 1
ATOM 576 C C . PHE A 1 81 ? 3.672 4.708 2.635 1.00 94.69 81 PHE A C 1
ATOM 578 O O . PHE A 1 81 ? 3.020 3.669 2.555 1.00 94.69 81 PHE A O 1
ATOM 585 N N . TRP A 1 82 ? 3.339 5.713 3.437 1.00 95.12 82 TRP A N 1
ATOM 586 C CA . TRP A 1 82 ? 2.132 5.759 4.250 1.00 95.12 82 TRP A CA 1
ATOM 587 C C . TRP A 1 82 ? 1.199 6.823 3.693 1.00 95.12 82 TRP A C 1
ATOM 589 O O . TRP A 1 82 ? 1.635 7.932 3.396 1.00 95.12 82 TRP A O 1
ATOM 599 N N . SER A 1 83 ? -0.082 6.489 3.590 1.00 92.50 83 SER A N 1
ATOM 600 C CA . SER A 1 83 ? -1.127 7.420 3.179 1.00 92.50 83 SER A CA 1
ATOM 601 C C . SER A 1 83 ? -2.206 7.483 4.241 1.00 92.50 83 SER A C 1
ATOM 603 O O . SER A 1 83 ? -2.572 6.454 4.818 1.00 92.50 83 SER A O 1
ATOM 605 N N . ASP A 1 84 ? -2.769 8.674 4.421 1.00 93.19 84 ASP A N 1
ATOM 606 C CA . ASP A 1 84 ? -3.943 8.875 5.261 1.00 93.19 84 ASP A CA 1
ATOM 607 C C . ASP A 1 84 ? -5.100 8.005 4.764 1.00 93.19 84 ASP A C 1
ATOM 609 O O . ASP A 1 84 ? -5.351 7.867 3.556 1.00 93.19 84 ASP A O 1
ATOM 613 N N . ALA A 1 85 ? -5.786 7.376 5.713 1.00 90.38 85 ALA A N 1
ATOM 614 C CA . ALA A 1 85 ? -6.806 6.378 5.429 1.00 90.38 85 ALA A CA 1
ATOM 615 C C . ALA A 1 85 ? -8.134 6.994 4.944 1.00 90.38 85 ALA A C 1
ATOM 617 O O . ALA A 1 85 ? -8.916 6.317 4.283 1.00 90.38 85 ALA A O 1
ATOM 618 N N . ASP A 1 86 ? -8.403 8.266 5.238 1.00 85.31 86 ASP A N 1
ATOM 619 C CA . ASP A 1 86 ? -9.674 8.954 4.957 1.00 85.31 86 ASP A CA 1
ATOM 620 C C . ASP A 1 86 ? -9.750 9.629 3.569 1.00 85.31 86 ASP A C 1
ATOM 622 O O . ASP A 1 86 ? -10.829 10.074 3.140 1.00 85.31 86 ASP A O 1
ATOM 626 N N . GLN A 1 87 ? -8.628 9.652 2.843 1.00 84.81 87 GLN A N 1
ATOM 627 C CA . GLN A 1 87 ? -8.502 10.188 1.487 1.00 84.81 87 GLN A CA 1
ATOM 628 C C . GLN A 1 87 ? -8.652 9.083 0.426 1.00 84.81 87 GLN A C 1
ATOM 630 O O . GLN A 1 87 ? -9.711 8.468 0.296 1.00 84.81 87 GLN A O 1
ATOM 635 N N . PHE A 1 88 ? -7.596 8.814 -0.352 1.00 83.75 88 PHE A N 1
ATOM 636 C CA . PHE A 1 88 ? -7.609 7.858 -1.462 1.00 83.75 88 PHE A CA 1
ATOM 637 C C . PHE A 1 88 ? -7.994 6.433 -1.026 1.00 83.75 88 PHE A C 1
ATOM 639 O O . PHE A 1 88 ? -8.646 5.714 -1.784 1.00 83.75 88 PHE A O 1
ATOM 646 N N . TYR A 1 89 ? -7.636 6.046 0.204 1.00 87.25 89 TYR A N 1
ATOM 647 C CA . TYR A 1 89 ? -7.897 4.719 0.770 1.00 87.25 89 TYR A CA 1
ATOM 648 C C . TYR A 1 89 ? -9.181 4.631 1.611 1.00 87.25 89 TYR A C 1
ATOM 650 O O . TYR A 1 89 ? -9.365 3.656 2.341 1.00 87.25 89 TYR A O 1
ATOM 658 N N . ARG A 1 90 ? -10.115 5.584 1.482 1.00 88.12 90 ARG A N 1
ATOM 659 C CA . ARG A 1 90 ? -11.366 5.608 2.265 1.00 88.12 90 ARG A CA 1
ATOM 660 C C . ARG A 1 90 ? -12.161 4.301 2.209 1.00 88.12 90 ARG A C 1
ATOM 662 O O . ARG A 1 90 ? -12.729 3.883 3.219 1.00 88.12 90 ARG A O 1
ATOM 669 N N . SER A 1 91 ? -12.207 3.644 1.052 1.00 85.81 91 SER A N 1
ATOM 670 C CA . SER A 1 91 ? -12.899 2.357 0.905 1.00 85.81 91 SER A CA 1
ATOM 671 C C . SER A 1 91 ? -12.210 1.250 1.710 1.00 85.81 91 SER A C 1
ATOM 673 O O . SER A 1 91 ? -12.885 0.499 2.408 1.00 85.81 91 SER A O 1
ATOM 675 N N . ALA A 1 92 ? -10.872 1.209 1.721 1.00 88.56 92 ALA A N 1
ATOM 676 C CA . ALA A 1 92 ? -10.111 0.288 2.569 1.00 88.56 92 ALA A CA 1
ATOM 677 C C . ALA A 1 92 ? -10.284 0.612 4.064 1.00 88.56 92 ALA A C 1
ATOM 679 O O . ALA A 1 92 ? -10.437 -0.297 4.874 1.00 88.56 92 ALA A O 1
ATOM 680 N N . ALA A 1 93 ? -10.354 1.894 4.436 1.00 91.00 93 ALA A N 1
ATOM 681 C CA . ALA A 1 93 ? -10.656 2.305 5.808 1.00 91.00 93 ALA A CA 1
ATOM 682 C C . ALA A 1 93 ? -12.064 1.883 6.253 1.00 91.00 93 ALA A C 1
ATOM 684 O O . ALA A 1 93 ? -12.263 1.446 7.387 1.00 91.00 93 ALA A O 1
ATOM 685 N N . THR A 1 94 ? -13.039 1.958 5.344 1.00 91.06 94 THR A N 1
ATOM 686 C CA . THR A 1 94 ? -14.401 1.470 5.585 1.00 91.06 94 THR A CA 1
ATOM 687 C C . THR A 1 94 ? -14.402 -0.045 5.766 1.00 91.06 94 THR A C 1
ATOM 689 O O . THR A 1 94 ? -14.938 -0.527 6.760 1.00 91.06 94 THR A O 1
ATOM 692 N N . ALA A 1 95 ? -13.753 -0.786 4.865 1.00 90.75 95 ALA A N 1
ATOM 693 C CA . ALA A 1 95 ? -13.616 -2.238 4.953 1.00 90.75 95 ALA A CA 1
ATOM 694 C C . ALA A 1 95 ? -12.921 -2.679 6.249 1.00 90.75 95 ALA A C 1
ATOM 696 O O . ALA A 1 95 ? -13.366 -3.627 6.890 1.00 90.75 95 ALA A O 1
ATOM 697 N N . TRP A 1 96 ? -11.883 -1.956 6.676 1.00 93.19 96 TRP A N 1
ATOM 698 C CA . TRP A 1 96 ? -11.212 -2.177 7.955 1.00 93.19 96 TRP A CA 1
ATOM 699 C C . TRP A 1 96 ? -12.150 -1.960 9.136 1.00 93.19 96 TRP A C 1
ATOM 701 O O . TRP A 1 96 ? -12.224 -2.807 10.020 1.00 93.19 96 TRP A O 1
ATOM 711 N N . LYS A 1 97 ? -12.906 -0.853 9.144 1.00 93.44 97 LYS A N 1
ATOM 712 C CA . LYS A 1 97 ? -13.852 -0.551 10.224 1.00 93.44 9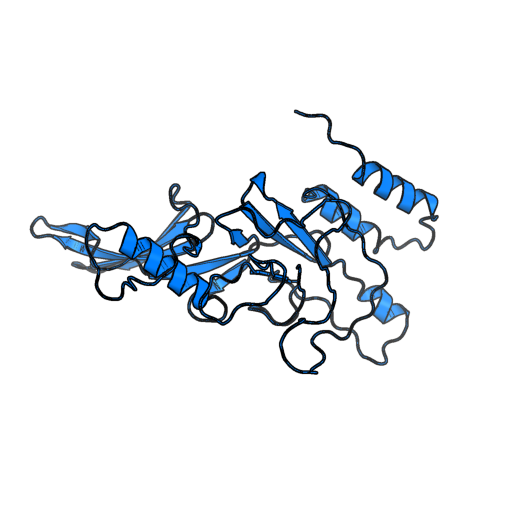7 LYS A CA 1
ATOM 713 C C . LYS A 1 97 ? -14.905 -1.649 10.349 1.00 93.44 97 LYS A C 1
ATOM 715 O O . LYS A 1 97 ? -15.131 -2.138 11.450 1.00 93.44 97 LYS A O 1
ATOM 720 N N . GLN A 1 98 ? -15.516 -2.054 9.235 1.00 92.81 98 GLN A N 1
ATOM 721 C CA . GLN A 1 98 ? -16.512 -3.132 9.222 1.00 92.81 98 GLN A CA 1
ATOM 722 C C . GLN A 1 98 ? -15.925 -4.439 9.758 1.00 92.81 98 GLN A C 1
ATOM 724 O O . GLN A 1 98 ? -16.549 -5.116 10.568 1.00 92.81 98 GLN A O 1
ATOM 729 N N . ALA A 1 99 ? -14.678 -4.729 9.396 1.00 92.06 99 ALA A N 1
ATOM 730 C CA . ALA A 1 99 ? -13.975 -5.901 9.875 1.00 92.06 99 ALA A CA 1
ATOM 731 C C . ALA A 1 99 ? -13.638 -5.861 11.376 1.00 92.06 99 ALA A C 1
ATOM 733 O O . ALA A 1 99 ? -13.607 -6.910 12.015 1.00 92.06 99 ALA A O 1
ATOM 734 N N . GLN A 1 100 ? -13.381 -4.682 11.958 1.00 92.94 100 GLN A N 1
ATOM 735 C CA . GLN A 1 100 ? -13.212 -4.546 13.410 1.00 92.94 100 GLN A CA 1
ATOM 736 C C . GLN A 1 100 ? -14.541 -4.703 14.152 1.00 92.94 100 GLN A C 1
ATOM 738 O O . GLN A 1 100 ? -14.581 -5.395 15.167 1.00 92.94 100 GLN A O 1
ATOM 743 N N . LEU A 1 101 ? -15.621 -4.100 13.644 1.00 93.25 101 LEU A N 1
ATOM 744 C CA . LEU A 1 101 ? -16.949 -4.187 14.258 1.00 93.25 101 LEU A CA 1
ATOM 745 C C . LEU A 1 101 ? -17.451 -5.637 14.299 1.00 93.25 101 LEU A C 1
ATOM 747 O O . LEU A 1 101 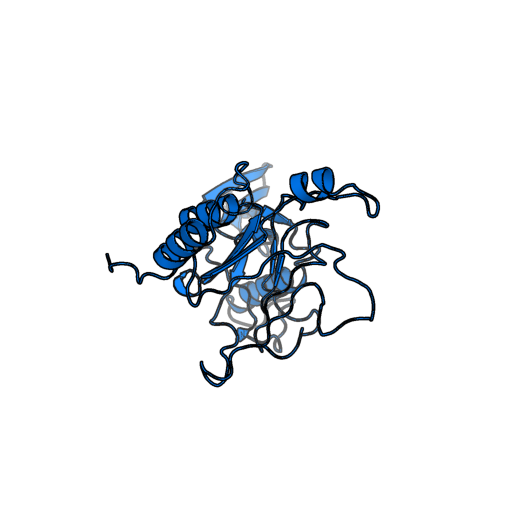? -17.853 -6.107 15.361 1.00 93.25 101 LEU A O 1
ATOM 751 N N . ALA A 1 102 ? -17.284 -6.375 13.199 1.00 92.25 102 ALA A N 1
ATOM 752 C CA . ALA A 1 102 ? -17.696 -7.773 13.080 1.00 92.25 102 ALA A CA 1
ATOM 753 C C . ALA A 1 102 ? -16.961 -8.749 14.030 1.00 92.25 102 ALA A C 1
ATOM 755 O O . ALA A 1 102 ? -17.386 -9.894 14.187 1.00 92.25 102 ALA A O 1
ATOM 756 N N . LYS A 1 103 ? -15.855 -8.339 14.677 1.00 91.31 103 LYS A N 1
ATOM 757 C CA . LYS A 1 103 ? -15.159 -9.161 15.692 1.00 91.31 103 LYS A CA 1
ATOM 758 C C . LYS A 1 103 ? -15.887 -9.183 17.033 1.00 91.31 103 LYS A C 1
ATOM 760 O O . LYS A 1 103 ? -15.639 -10.078 17.842 1.00 91.31 103 LYS A O 1
ATOM 765 N N . THR A 1 104 ? -16.743 -8.199 17.290 1.00 90.06 104 THR A N 1
ATOM 766 C CA . THR A 1 104 ? -17.504 -8.108 18.533 1.00 90.06 104 THR A CA 1
ATOM 767 C C . THR A 1 104 ? -18.845 -8.817 18.348 1.00 90.06 104 THR A C 1
ATOM 769 O O . THR A 1 104 ? -19.561 -8.506 17.401 1.00 90.06 104 THR A O 1
ATOM 772 N N . PRO A 1 105 ? -19.230 -9.758 19.229 1.00 91.69 105 PRO A N 1
ATOM 773 C CA . PRO A 1 105 ? -20.519 -10.434 19.118 1.00 91.69 105 PRO A CA 1
ATOM 774 C C . PRO A 1 105 ? -21.714 -9.465 19.119 1.00 91.69 105 PRO A C 1
ATOM 776 O O . PRO A 1 105 ? -21.802 -8.573 19.965 1.00 91.69 105 PRO A O 1
ATOM 779 N N . GLY A 1 106 ? -22.673 -9.705 18.218 1.00 91.50 106 GLY A N 1
ATOM 780 C CA . GLY A 1 106 ? -23.862 -8.864 18.025 1.00 91.50 106 GLY A CA 1
ATOM 781 C C . GLY A 1 106 ? -23.646 -7.748 16.998 1.00 91.50 106 GLY A C 1
ATOM 782 O O . GLY A 1 106 ? -22.519 -7.484 16.603 1.00 91.50 106 GLY A O 1
ATOM 783 N N . LEU A 1 107 ? -24.731 -7.100 16.561 1.00 93.38 107 LEU A N 1
ATOM 784 C CA . LEU A 1 107 ? -24.649 -6.007 15.588 1.00 93.38 107 LEU A CA 1
ATOM 785 C C . LEU A 1 107 ? -24.159 -4.722 16.265 1.00 93.38 107 LEU A C 1
ATOM 787 O O . LEU A 1 107 ? -24.838 -4.192 17.150 1.00 93.38 107 LEU A O 1
ATOM 791 N N . GLN A 1 108 ? -23.009 -4.210 15.833 1.00 93.75 108 GLN A N 1
ATOM 792 C CA . GLN A 1 108 ? -22.408 -3.012 16.412 1.00 93.75 108 GLN A CA 1
ATOM 793 C C . GLN A 1 108 ? -22.932 -1.716 15.760 1.00 93.75 108 GLN A C 1
ATOM 795 O O . GLN A 1 108 ? -23.338 -1.706 14.593 1.00 93.75 108 GLN A O 1
ATOM 800 N N . PRO A 1 109 ? -22.897 -0.568 16.463 1.00 91.94 109 PRO A N 1
ATOM 801 C CA . PRO A 1 109 ? -23.218 0.726 15.867 1.00 91.94 109 PRO A CA 1
ATOM 802 C C . PRO A 1 109 ? -22.345 1.053 14.642 1.00 91.94 109 PRO A C 1
ATOM 804 O O . PRO A 1 109 ? -21.121 1.110 14.717 1.00 91.94 109 PRO A O 1
ATOM 807 N N . GLY A 1 110 ? -22.985 1.317 13.499 1.00 90.56 110 GLY A N 1
ATOM 808 C CA . GLY A 1 110 ? -22.294 1.615 12.238 1.00 90.56 110 GLY A CA 1
ATOM 809 C C . GLY A 1 110 ? -21.776 0.386 11.483 1.00 90.56 110 GLY A C 1
ATOM 810 O O . GLY A 1 110 ? -21.176 0.550 10.416 1.00 90.56 110 GLY A O 1
ATOM 811 N N . GLU A 1 111 ? -22.015 -0.821 12.000 1.00 93.56 111 GLU A N 1
ATOM 812 C CA . GLU A 1 111 ? -21.821 -2.063 11.260 1.00 93.56 111 GLU A CA 1
ATOM 813 C C . GLU A 1 111 ? -22.906 -2.201 10.189 1.00 93.56 111 GLU A C 1
ATOM 815 O O . GLU A 1 111 ? -24.072 -1.849 10.387 1.00 93.56 111 GLU A O 1
ATOM 820 N N . ARG A 1 112 ? -22.498 -2.692 9.026 1.00 92.06 112 ARG A N 1
ATOM 821 C CA . ARG A 1 112 ? -23.346 -2.968 7.877 1.00 92.06 112 ARG A CA 1
ATOM 822 C C . ARG A 1 112 ? -23.556 -4.481 7.787 1.00 92.06 112 ARG A C 1
ATOM 824 O O . ARG A 1 112 ? -22.629 -5.174 7.373 1.00 92.06 112 ARG A O 1
ATOM 831 N N . PRO A 1 113 ? -24.756 -4.999 8.115 1.00 89.81 113 PRO A N 1
ATOM 832 C CA . PRO A 1 113 ? -25.037 -6.437 8.050 1.00 89.81 113 PRO A CA 1
ATOM 833 C C . PRO A 1 113 ? -24.875 -7.036 6.645 1.00 89.81 113 PRO A C 1
ATOM 835 O O . PRO A 1 113 ? -24.705 -8.240 6.502 1.00 89.81 113 PRO A O 1
ATOM 838 N N . ASP A 1 114 ? -24.971 -6.199 5.609 1.00 89.44 114 ASP A N 1
ATOM 839 C CA . ASP A 1 114 ? -24.822 -6.555 4.199 1.00 89.44 114 ASP A CA 1
ATOM 840 C C . ASP A 1 114 ? -23.379 -6.419 3.686 1.00 89.44 114 ASP A C 1
ATOM 842 O O . ASP A 1 114 ? -23.136 -6.633 2.497 1.00 89.44 114 ASP A O 1
ATOM 846 N N . PHE A 1 115 ? -22.420 -6.024 4.535 1.00 87.38 115 PHE A N 1
ATOM 847 C CA . PHE A 1 115 ? -21.036 -5.863 4.104 1.00 87.38 115 PHE A CA 1
ATOM 848 C C . PHE A 1 115 ? -20.414 -7.234 3.801 1.00 87.38 115 PHE A C 1
ATOM 850 O O . PHE A 1 115 ? -20.399 -8.095 4.683 1.00 87.38 115 PHE A O 1
ATOM 857 N N . PRO A 1 116 ? -19.873 -7.462 2.591 1.00 84.94 116 PRO A N 1
ATOM 858 C CA . PRO A 1 116 ? -19.331 -8.769 2.241 1.00 84.94 116 PRO A CA 1
ATOM 859 C C . PRO A 1 116 ? -18.091 -9.102 3.081 1.00 84.94 116 PRO A C 1
ATOM 861 O O . PRO A 1 116 ? -17.122 -8.341 3.110 1.00 84.94 116 PRO A O 1
ATOM 864 N N . ALA A 1 117 ? -18.121 -10.234 3.784 1.00 84.81 117 ALA A N 1
ATOM 865 C CA . ALA A 1 117 ? -17.052 -10.627 4.706 1.00 84.81 117 ALA A CA 1
ATOM 866 C C . ALA A 1 117 ? -15.721 -10.935 3.994 1.00 84.81 117 ALA A C 1
ATOM 868 O O . ALA A 1 117 ? -14.646 -10.717 4.549 1.00 84.81 117 ALA A O 1
ATOM 869 N N . ASP A 1 118 ? -15.788 -11.395 2.745 1.00 80.38 118 ASP A N 1
ATOM 870 C CA . ASP A 1 118 ? -14.643 -11.600 1.851 1.00 80.38 118 ASP A CA 1
ATOM 871 C C . ASP A 1 118 ? -13.964 -10.280 1.440 1.00 80.38 118 ASP A C 1
ATOM 873 O O . ASP A 1 118 ? -12.811 -10.280 1.017 1.00 80.38 118 ASP A O 1
ATOM 877 N N . GLN A 1 119 ? -14.645 -9.147 1.635 1.00 83.62 119 GLN A N 1
ATOM 878 C CA . GLN A 1 119 ? -14.164 -7.804 1.304 1.00 83.62 119 GLN A CA 1
ATOM 879 C C . GLN A 1 119 ? -13.616 -7.041 2.520 1.00 83.62 119 GLN A C 1
ATOM 881 O O . GLN A 1 119 ? -13.295 -5.855 2.426 1.00 83.62 119 GLN A O 1
ATOM 886 N N . TYR A 1 120 ? -13.501 -7.691 3.681 1.00 88.38 120 TYR A N 1
ATOM 887 C CA . TYR A 1 120 ? -12.856 -7.105 4.852 1.00 88.38 120 TYR A CA 1
ATOM 888 C C . TYR A 1 120 ? -11.363 -6.842 4.618 1.00 88.38 120 TYR A C 1
ATOM 890 O O . TYR A 1 120 ? -10.613 -7.716 4.180 1.00 88.38 120 TYR A O 1
ATOM 898 N N . TYR A 1 121 ? -10.911 -5.650 5.018 1.00 90.50 121 TYR A N 1
ATOM 899 C CA . TYR A 1 121 ? -9.493 -5.294 5.045 1.00 90.50 121 TYR A CA 1
ATOM 900 C C . TYR A 1 121 ? -8.923 -5.507 6.454 1.00 90.50 121 TYR A C 1
ATOM 902 O O . TYR A 1 121 ? -9.091 -4.668 7.337 1.00 90.50 121 TYR A O 1
ATOM 910 N N . ASN A 1 122 ? -8.256 -6.644 6.667 1.00 90.38 122 ASN A N 1
ATOM 911 C CA . ASN A 1 122 ? -7.731 -7.083 7.967 1.00 90.38 122 ASN A CA 1
ATOM 912 C C . ASN A 1 122 ? -6.218 -7.375 7.929 1.00 90.38 122 ASN A C 1
ATOM 914 O O . ASN A 1 122 ? -5.813 -8.515 8.159 1.00 90.38 122 ASN A O 1
ATOM 918 N N . PRO A 1 123 ? -5.363 -6.376 7.653 1.00 93.12 123 PRO A N 1
ATOM 919 C CA . PRO A 1 123 ? -3.922 -6.590 7.680 1.00 93.12 123 PRO A CA 1
ATOM 920 C C . PRO A 1 123 ? -3.453 -7.088 9.057 1.00 93.12 123 PRO A C 1
ATOM 922 O O . PRO A 1 123 ? -4.065 -6.738 10.073 1.00 93.12 123 PRO A O 1
ATOM 925 N N . PRO A 1 124 ? -2.352 -7.860 9.123 1.00 92.25 124 PRO A N 1
ATOM 926 C CA . PRO A 1 124 ? -1.796 -8.331 10.383 1.00 92.25 124 PRO A CA 1
ATOM 927 C C . PRO A 1 124 ? -1.522 -7.182 11.361 1.00 92.25 124 PRO A C 1
ATOM 929 O O . PRO A 1 124 ? -0.736 -6.274 11.088 1.00 92.25 124 PRO A O 1
ATOM 932 N N . GLN A 1 125 ? -2.170 -7.254 12.524 1.00 92.06 125 GLN A N 1
ATOM 933 C CA . GLN A 1 125 ? -1.984 -6.342 13.660 1.00 92.06 125 GLN A CA 1
ATOM 934 C C . GLN A 1 125 ? -1.567 -7.108 14.930 1.00 92.06 125 GLN A C 1
ATOM 936 O O . GLN A 1 125 ? -1.843 -6.689 16.051 1.00 92.06 125 GLN A O 1
ATOM 941 N N . THR A 1 126 ? -0.929 -8.271 14.764 1.00 89.31 126 THR A N 1
ATOM 942 C CA . THR A 1 126 ? -0.486 -9.136 15.870 1.00 89.31 126 THR A CA 1
ATOM 943 C C . THR A 1 126 ? 0.792 -8.639 16.542 1.00 89.31 126 THR A C 1
ATOM 945 O O . THR A 1 126 ? 0.979 -8.873 17.731 1.00 89.31 126 THR A O 1
ATOM 948 N N . GLU A 1 127 ? 1.657 -7.942 15.803 1.00 94.31 127 GLU A N 1
ATOM 949 C CA . GLU A 1 127 ? 2.931 -7.414 16.296 1.00 94.31 127 GLU A CA 1
ATOM 950 C C . GLU A 1 127 ? 2.943 -5.884 16.222 1.00 94.31 127 GLU A C 1
ATOM 952 O O . GLU A 1 127 ? 2.878 -5.293 15.141 1.00 94.31 127 GLU A O 1
ATOM 957 N N . LEU A 1 128 ? 3.007 -5.244 17.390 1.00 96.62 128 LEU A N 1
ATOM 958 C CA . LEU A 1 128 ? 3.135 -3.796 17.512 1.00 96.62 128 LEU A CA 1
ATOM 959 C C . LEU A 1 128 ? 4.582 -3.386 17.211 1.00 96.62 128 LEU A C 1
ATOM 961 O O . LEU A 1 128 ? 5.490 -3.776 17.938 1.00 96.62 128 LEU A O 1
ATOM 965 N N . GLN A 1 129 ? 4.788 -2.577 16.172 1.00 97.31 129 GLN A N 1
ATOM 966 C CA . GLN A 1 129 ? 6.120 -2.102 15.783 1.00 97.31 129 GLN A CA 1
ATOM 967 C C . GLN A 1 129 ? 6.539 -0.868 16.583 1.00 97.31 129 GLN A C 1
ATOM 969 O O . GLN A 1 129 ? 7.696 -0.738 16.975 1.00 97.31 129 GLN A O 1
ATOM 974 N N . SER A 1 130 ? 5.601 0.047 16.832 1.00 97.69 130 SER A N 1
ATOM 975 C CA . SER A 1 130 ? 5.829 1.214 17.683 1.00 97.69 130 SER A CA 1
ATOM 976 C C . SER A 1 130 ? 4.527 1.760 18.261 1.00 97.69 130 SER A C 1
ATOM 978 O O . SER A 1 130 ? 3.447 1.571 17.696 1.00 97.69 130 SER A O 1
ATOM 980 N N . GLU A 1 131 ? 4.635 2.460 19.387 1.00 97.75 131 GLU A N 1
ATOM 981 C CA . GLU A 1 131 ? 3.555 3.241 19.983 1.00 97.75 131 GLU A CA 1
ATOM 982 C C . GLU A 1 131 ? 4.075 4.644 20.300 1.00 97.75 131 GLU A C 1
ATOM 984 O O . GLU A 1 131 ? 5.124 4.798 20.924 1.00 97.75 131 GLU A O 1
ATOM 989 N N . GLU A 1 132 ? 3.335 5.659 19.870 1.00 97.94 132 GLU A N 1
ATOM 990 C CA . GLU A 1 132 ? 3.630 7.067 20.113 1.00 97.94 132 GLU A CA 1
ATOM 991 C C . GLU A 1 132 ? 2.477 7.697 20.895 1.00 97.94 132 GLU A C 1
ATOM 993 O O . GLU A 1 132 ? 1.313 7.532 20.531 1.00 97.94 132 GLU A O 1
ATOM 998 N N . VAL A 1 133 ? 2.784 8.425 21.969 1.00 97.56 133 VAL A N 1
ATOM 999 C CA . VAL A 1 133 ? 1.779 9.188 22.719 1.00 97.56 133 VAL A CA 1
ATOM 1000 C C . VAL A 1 133 ? 1.556 10.523 22.019 1.00 97.56 133 VAL A C 1
ATOM 1002 O O . VAL A 1 133 ? 2.456 11.355 21.981 1.00 97.56 133 VAL A O 1
ATOM 1005 N N . VAL A 1 134 ? 0.352 10.728 21.485 1.00 96.38 134 VAL A N 1
ATOM 1006 C CA . VAL A 1 134 ? -0.024 11.968 20.785 1.00 96.38 134 VAL A CA 1
ATOM 1007 C C . VAL A 1 134 ? -0.574 13.004 21.759 1.00 96.38 134 VAL A C 1
ATOM 1009 O O . VAL A 1 134 ? -0.336 14.200 21.604 1.00 96.38 134 VAL A O 1
ATOM 1012 N N . SER A 1 135 ? -1.298 12.555 22.782 1.00 95.44 135 SER A N 1
ATOM 1013 C CA . SER A 1 135 ? -1.740 13.409 23.879 1.00 95.44 135 SER A CA 1
ATOM 1014 C C . SER A 1 135 ? -1.914 12.603 25.160 1.00 95.44 135 SER A C 1
ATOM 1016 O O . SER A 1 135 ? -2.279 11.427 25.138 1.00 95.44 135 SER A O 1
ATOM 1018 N N . GLU A 1 136 ? -1.653 13.239 26.298 1.00 95.69 136 GLU A N 1
ATOM 1019 C CA . GLU A 1 136 ? -1.869 12.635 27.608 1.00 95.69 136 GLU A CA 1
ATOM 1020 C C . GLU A 1 136 ? -2.305 13.696 28.617 1.00 95.69 136 GLU A C 1
ATOM 1022 O O . GLU A 1 136 ? -1.774 14.805 28.672 1.00 95.69 136 GLU A O 1
ATOM 1027 N N . SER A 1 137 ? -3.307 13.338 29.409 1.00 94.69 137 SER A N 1
ATOM 1028 C CA . SER A 1 137 ? -3.842 14.103 30.526 1.00 94.69 137 SER A CA 1
ATOM 1029 C C . SER A 1 137 ? -3.988 13.188 31.743 1.00 94.69 137 SER A C 1
ATOM 1031 O O . SER A 1 137 ? -3.717 11.989 31.676 1.00 94.69 137 SER A O 1
ATOM 1033 N N . ALA A 1 138 ? -4.457 13.736 32.867 1.00 93.75 138 ALA A N 1
ATOM 1034 C CA . ALA A 1 138 ? -4.697 12.936 34.064 1.00 93.75 138 ALA A CA 1
ATOM 1035 C C . ALA A 1 138 ? -5.709 11.797 33.836 1.00 93.75 138 ALA A C 1
ATOM 1037 O O . ALA A 1 138 ? -5.564 10.753 34.468 1.00 93.75 138 ALA A O 1
ATOM 1038 N N . GLU A 1 139 ? -6.683 11.977 32.938 1.00 94.69 139 GLU A N 1
ATOM 1039 C CA . GLU A 1 139 ? -7.814 11.054 32.758 1.00 94.69 139 GLU A CA 1
ATOM 1040 C C . GLU A 1 139 ? -7.828 10.339 31.406 1.00 94.69 139 GLU A C 1
ATOM 1042 O O . GLU A 1 139 ? -8.458 9.291 31.273 1.00 94.69 139 GLU A O 1
ATOM 1047 N N . GLU A 1 140 ? -7.136 10.880 30.405 1.00 95.94 140 GLU A N 1
ATOM 1048 C CA . GLU A 1 140 ? -7.177 10.400 29.024 1.00 95.94 140 GLU A CA 1
ATOM 1049 C C . GLU A 1 140 ? -5.779 10.355 28.408 1.00 95.94 140 GLU A C 1
ATOM 1051 O O . GLU A 1 140 ? -4.989 11.281 28.596 1.00 95.94 140 GLU A O 1
ATOM 1056 N N . ARG A 1 141 ? -5.499 9.300 27.639 1.00 96.31 141 ARG A N 1
ATOM 1057 C CA . ARG A 1 141 ? -4.276 9.139 26.849 1.00 96.31 141 ARG A CA 1
ATOM 1058 C C . ARG A 1 141 ? -4.630 8.701 25.434 1.00 96.31 141 ARG A C 1
ATOM 1060 O O . ARG A 1 141 ? -5.302 7.688 25.257 1.00 96.31 141 ARG A O 1
ATOM 1067 N N . VAL A 1 142 ? -4.142 9.425 24.435 1.00 96.12 142 VAL A N 1
ATOM 1068 C CA . VAL A 1 142 ? -4.293 9.087 23.017 1.00 96.12 142 VAL A CA 1
ATOM 1069 C C . VAL A 1 142 ? -2.942 8.656 22.473 1.00 96.12 142 VAL A C 1
ATOM 1071 O O . VAL A 1 142 ? -1.943 9.367 22.608 1.00 96.12 142 VAL A O 1
ATOM 1074 N N . VAL A 1 143 ? -2.911 7.487 21.845 1.00 97.50 143 VAL A N 1
ATOM 1075 C CA . VAL A 1 143 ? -1.704 6.936 21.230 1.00 97.50 143 VAL A CA 1
ATOM 1076 C C . VAL A 1 143 ? -1.938 6.588 19.770 1.00 97.50 143 VAL A C 1
ATOM 1078 O O . VAL A 1 143 ? -3.049 6.243 19.363 1.00 97.50 143 VAL A O 1
ATOM 1081 N N . VAL A 1 144 ? -0.863 6.622 18.995 1.00 98.25 144 VAL A N 1
ATOM 1082 C CA . VAL A 1 144 ? -0.797 6.038 17.659 1.00 98.25 144 VAL A CA 1
ATOM 1083 C C . VAL A 1 144 ? 0.018 4.762 17.744 1.00 98.25 144 VAL A C 1
ATOM 1085 O O . VAL A 1 144 ? 1.169 4.772 18.172 1.00 98.25 144 VAL A O 1
ATOM 1088 N N . ARG A 1 145 ? -0.583 3.654 17.322 1.00 97.88 145 ARG A N 1
ATOM 1089 C CA . ARG A 1 145 ? 0.073 2.353 17.204 1.00 97.88 145 ARG A CA 1
ATOM 1090 C C . ARG A 1 145 ? 0.394 2.068 15.755 1.00 97.88 145 ARG A C 1
ATOM 1092 O O . ARG A 1 145 ? -0.504 2.077 14.913 1.00 97.88 145 ARG A O 1
ATOM 1099 N N . THR A 1 146 ? 1.657 1.778 15.478 1.00 98.19 146 THR A N 1
ATOM 1100 C CA . THR A 1 146 ? 2.111 1.355 14.155 1.00 98.19 146 THR A CA 1
ATOM 1101 C C . THR A 1 146 ? 2.245 -0.161 14.129 1.00 98.19 146 THR A C 1
ATOM 1103 O O . THR A 1 146 ? 2.976 -0.751 14.923 1.00 98.19 146 THR A O 1
ATOM 1106 N N . TYR A 1 147 ? 1.533 -0.779 13.196 1.00 97.81 147 TYR A N 1
ATOM 1107 C CA . TYR A 1 147 ? 1.656 -2.182 12.813 1.00 97.81 147 TYR A CA 1
ATOM 1108 C C . TYR A 1 147 ? 2.270 -2.271 11.416 1.00 97.81 147 TYR A C 1
ATOM 1110 O O . TYR A 1 147 ? 2.416 -1.255 10.737 1.00 97.81 147 TYR A O 1
ATOM 1118 N N . ALA A 1 148 ? 2.541 -3.489 10.942 1.00 96.31 148 ALA A N 1
ATOM 1119 C CA . 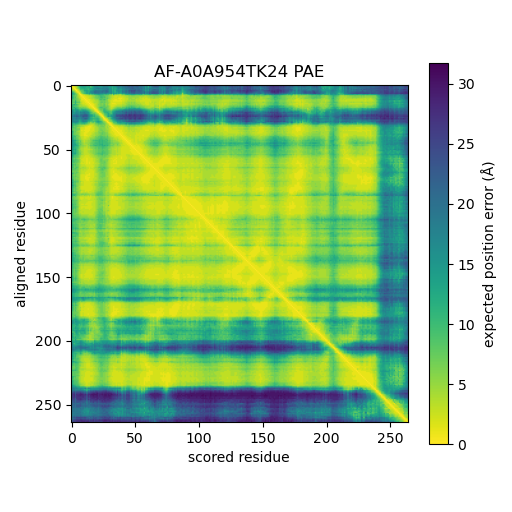ALA A 1 148 ? 3.192 -3.722 9.654 1.00 96.31 148 ALA A CA 1
ATOM 1120 C C . ALA A 1 148 ? 2.572 -2.946 8.473 1.00 96.31 148 ALA A C 1
ATOM 1122 O O . ALA A 1 148 ? 3.323 -2.433 7.643 1.00 96.31 148 ALA A O 1
ATOM 1123 N N . PHE A 1 149 ? 1.236 -2.813 8.418 1.00 96.69 149 PHE A N 1
ATOM 1124 C CA . PHE A 1 149 ? 0.528 -2.167 7.297 1.00 96.69 149 PHE A CA 1
ATOM 1125 C C . PHE A 1 149 ? -0.488 -1.091 7.697 1.00 96.69 149 PHE A C 1
ATOM 1127 O O . PHE A 1 149 ? -1.156 -0.517 6.836 1.00 96.69 149 PHE A O 1
ATOM 1134 N N . THR A 1 150 ? -0.634 -0.803 8.990 1.00 97.50 150 THR A N 1
ATOM 1135 C CA . THR A 1 150 ? -1.629 0.159 9.486 1.00 97.50 150 THR A CA 1
ATOM 1136 C C . THR A 1 150 ? -1.084 0.974 10.639 1.00 97.50 150 THR A C 1
ATOM 1138 O O . THR A 1 150 ? -0.455 0.416 11.537 1.00 97.50 150 THR A O 1
ATOM 1141 N N . LYS A 1 151 ? -1.430 2.258 10.669 1.00 98.00 151 LYS A N 1
ATOM 1142 C CA . LYS A 1 151 ? -1.341 3.091 11.868 1.00 98.00 151 LYS A CA 1
ATOM 1143 C C . LYS A 1 151 ? -2.738 3.304 12.413 1.00 98.00 151 LYS A C 1
ATOM 1145 O O . LYS A 1 151 ? -3.632 3.702 11.662 1.00 98.00 151 LYS A O 1
ATOM 1150 N N . VAL A 1 152 ? -2.926 3.040 13.698 1.00 97.50 152 VAL A N 1
ATOM 1151 C CA . VAL A 1 152 ? -4.226 3.176 14.351 1.00 97.50 152 VAL A CA 1
ATOM 1152 C C . VAL A 1 152 ? -4.155 4.109 15.552 1.00 97.50 152 VAL A C 1
ATOM 1154 O O . VAL A 1 152 ? -3.212 4.051 16.338 1.00 97.50 152 VAL A O 1
ATOM 1157 N N . GLY A 1 153 ? -5.156 4.970 15.677 1.00 96.81 153 GLY A N 1
ATOM 1158 C CA . GLY A 1 153 ? -5.378 5.840 16.819 1.00 96.81 153 GLY A CA 1
ATOM 1159 C C . GLY A 1 153 ? -6.179 5.106 17.881 1.00 96.81 153 GLY A C 1
ATOM 1160 O O . GLY A 1 153 ? -7.197 4.476 17.581 1.00 96.81 153 GLY A O 1
ATOM 1161 N N . VAL A 1 154 ? -5.702 5.178 19.117 1.00 96.31 154 VAL A N 1
ATOM 1162 C CA . VAL A 1 154 ? -6.292 4.493 20.261 1.00 96.31 154 VAL A CA 1
ATO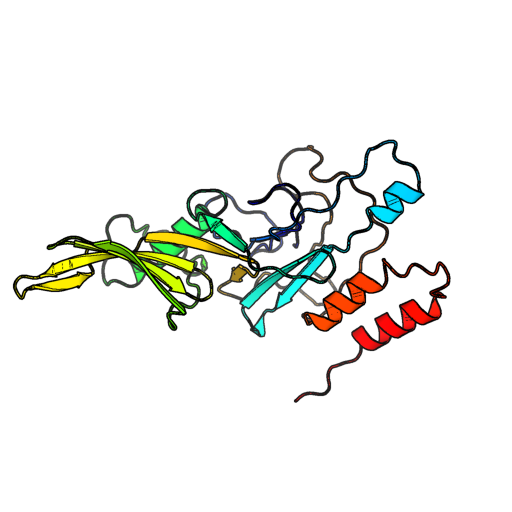M 1163 C C . VAL A 1 154 ? -6.428 5.473 21.416 1.00 96.31 154 VAL A C 1
ATOM 1165 O O . VAL A 1 154 ? -5.452 6.115 21.801 1.00 96.31 154 VAL A O 1
ATOM 1168 N N . THR A 1 155 ? -7.625 5.544 21.993 1.00 96.19 155 THR A N 1
ATOM 1169 C CA . THR A 1 155 ? -7.908 6.385 23.158 1.00 96.19 155 THR A CA 1
ATOM 1170 C C . THR A 1 155 ? -8.099 5.522 24.395 1.00 96.19 155 THR A C 1
ATOM 1172 O O . THR A 1 155 ? -8.892 4.581 24.415 1.00 96.19 155 THR A O 1
ATOM 1175 N N . TYR A 1 156 ? -7.379 5.867 25.453 1.00 95.81 156 TYR A N 1
ATOM 1176 C CA . TYR A 1 156 ? -7.479 5.265 26.769 1.00 95.81 156 TYR A CA 1
ATOM 1177 C C . TYR A 1 156 ? -8.076 6.253 27.760 1.00 95.81 156 TYR A C 1
ATOM 1179 O O . TYR A 1 156 ? -7.712 7.427 27.747 1.00 95.81 156 TYR A O 1
ATOM 1187 N N . ARG A 1 157 ? -8.915 5.770 28.678 1.00 95.62 157 ARG A N 1
ATOM 1188 C CA . ARG A 1 157 ? -9.363 6.529 29.852 1.00 95.62 157 ARG A CA 1
ATOM 1189 C C . ARG A 1 157 ? -9.183 5.733 31.128 1.00 95.62 157 ARG A C 1
ATOM 1191 O O . ARG A 1 157 ? -9.230 4.502 31.104 1.00 95.62 157 ARG A O 1
ATOM 1198 N N . LYS A 1 158 ? -8.954 6.432 32.237 1.00 94.06 158 LYS A N 1
ATOM 1199 C CA . LYS A 1 158 ? -8.891 5.784 33.547 1.00 94.06 158 LYS A CA 1
ATOM 1200 C C . LYS A 1 158 ? -10.245 5.179 33.912 1.00 94.06 158 LYS A C 1
ATOM 1202 O O . LYS A 1 158 ? -11.281 5.829 33.803 1.00 94.06 158 LYS A O 1
ATOM 1207 N N . ASP A 1 159 ? -10.220 3.918 34.321 1.00 92.31 159 ASP A N 1
ATOM 1208 C CA . ASP A 1 159 ? -11.350 3.260 34.963 1.00 92.31 159 ASP A CA 1
ATOM 1209 C C . ASP A 1 159 ? -11.501 3.726 36.425 1.00 92.31 159 ASP A C 1
ATOM 1211 O O . ASP A 1 159 ? -10.726 4.541 36.934 1.00 92.31 159 ASP A O 1
ATOM 1215 N N . ALA A 1 160 ? -12.504 3.195 37.130 1.00 90.81 160 ALA A N 1
ATOM 1216 C CA . ALA A 1 160 ? -12.760 3.525 38.535 1.00 90.81 160 ALA A CA 1
ATOM 1217 C C . ALA A 1 160 ? -11.595 3.153 39.481 1.00 90.81 160 ALA A C 1
ATOM 1219 O O . ALA A 1 160 ? -11.563 3.599 40.626 1.00 90.81 160 ALA A O 1
ATOM 1220 N N . GLN A 1 161 ? -10.647 2.336 39.016 1.00 91.69 161 GLN A N 1
ATOM 1221 C CA . GLN A 1 161 ? -9.448 1.903 39.728 1.00 91.69 161 GLN A CA 1
ATOM 1222 C C . GLN A 1 161 ? -8.217 2.746 39.348 1.00 91.69 161 GLN A C 1
ATOM 1224 O O . GLN A 1 161 ? -7.117 2.487 39.837 1.00 91.69 161 GLN A O 1
ATOM 1229 N N . GLY A 1 162 ? -8.387 3.763 38.496 1.00 89.94 162 GLY A N 1
ATOM 1230 C CA . GLY A 1 162 ? -7.324 4.654 38.044 1.00 89.94 162 GLY A CA 1
ATOM 1231 C C . GLY A 1 162 ? -6.422 4.055 36.961 1.00 89.94 162 GLY A C 1
ATOM 1232 O O . GLY A 1 162 ? -5.377 4.639 36.660 1.00 89.94 162 GLY A O 1
ATOM 1233 N N . LYS A 1 163 ? -6.789 2.910 36.369 1.00 92.94 163 LYS A N 1
ATOM 1234 C CA . LYS A 1 163 ? -6.027 2.250 35.305 1.00 92.94 163 LYS A CA 1
ATOM 1235 C C . LYS A 1 163 ? -6.539 2.689 33.938 1.00 92.94 163 LYS A C 1
ATOM 1237 O O . LYS A 1 163 ? -7.735 2.685 33.680 1.00 92.94 163 LYS A O 1
ATOM 1242 N N . PHE A 1 164 ? -5.624 3.012 33.027 1.00 91.38 164 PHE A N 1
ATOM 1243 C CA . PHE A 1 164 ? -5.979 3.280 31.636 1.00 91.38 164 PHE A CA 1
ATOM 1244 C C . PHE A 1 164 ? -6.562 2.029 30.962 1.00 91.38 164 PHE A C 1
ATOM 1246 O O . PHE A 1 164 ? -5.904 0.991 30.855 1.00 91.38 164 PHE A O 1
ATOM 1253 N N . THR A 1 165 ? -7.796 2.152 30.485 1.00 93.06 165 THR A N 1
ATOM 1254 C CA . THR A 1 165 ? -8.532 1.140 29.725 1.00 93.06 165 THR A CA 1
ATOM 1255 C C . THR A 1 165 ? -8.941 1.713 28.376 1.00 93.06 165 THR A C 1
ATOM 1257 O O . THR A 1 165 ? -9.138 2.920 28.238 1.00 93.06 165 THR A O 1
ATOM 1260 N N . LEU A 1 166 ? -8.981 0.856 27.356 1.00 90.81 166 LEU A N 1
ATOM 1261 C CA . LEU A 1 166 ? -9.393 1.249 26.012 1.00 90.81 166 LEU A CA 1
ATOM 1262 C C . LEU A 1 166 ? -10.838 1.754 26.053 1.00 90.81 166 LEU A C 1
ATOM 1264 O O . LEU A 1 166 ? -11.704 1.072 26.598 1.00 90.81 166 LEU A O 1
ATOM 1268 N N . VAL A 1 167 ? -11.099 2.910 25.447 1.00 86.44 167 VAL A N 1
ATOM 1269 C CA . VAL A 1 167 ? -12.451 3.454 25.308 1.00 86.44 167 VAL A CA 1
ATOM 1270 C C . VAL A 1 167 ? -12.759 3.796 23.856 1.00 86.44 167 VAL A C 1
ATOM 1272 O O . VAL A 1 167 ? -11.970 4.444 23.172 1.00 86.44 167 VAL A O 1
ATOM 1275 N N . GLY A 1 168 ? -13.952 3.398 23.415 1.00 79.81 168 GLY A N 1
ATOM 1276 C CA . GLY A 1 168 ? -14.419 3.614 22.049 1.00 79.81 168 GLY A CA 1
ATOM 1277 C C . GLY A 1 168 ? -13.743 2.713 21.015 1.00 79.81 168 GLY A C 1
ATOM 1278 O O . GLY A 1 168 ? -12.995 1.790 21.345 1.00 79.81 168 GLY A O 1
ATOM 1279 N N . ASP A 1 169 ? -14.040 2.999 19.750 1.00 81.69 169 ASP A N 1
ATOM 1280 C CA . ASP A 1 169 ? -13.485 2.267 18.620 1.00 81.69 169 ASP A CA 1
ATOM 1281 C C . ASP A 1 169 ? -12.051 2.717 18.331 1.00 81.69 169 ASP A C 1
ATOM 1283 O O . ASP A 1 169 ? -11.703 3.895 18.427 1.00 81.69 169 ASP A O 1
ATOM 1287 N N . THR A 1 170 ? -11.221 1.772 17.903 1.00 90.81 170 THR A N 1
ATOM 1288 C CA . THR A 1 170 ? -9.916 2.094 17.320 1.00 90.81 170 THR A CA 1
ATOM 1289 C C . THR A 1 170 ? -10.125 2.773 15.963 1.00 90.81 170 THR A C 1
ATOM 1291 O O . THR A 1 170 ? -10.959 2.336 15.169 1.00 90.81 170 THR A O 1
ATOM 1294 N N . GLN A 1 171 ? -9.360 3.824 15.667 1.00 93.31 171 GLN A N 1
ATOM 1295 C CA . GLN A 1 171 ? -9.457 4.557 14.403 1.00 93.31 171 GLN A CA 1
ATOM 1296 C C . GLN A 1 171 ? -8.298 4.189 13.477 1.00 93.31 171 GLN A C 1
ATOM 1298 O O . GLN A 1 171 ? -7.142 4.296 13.872 1.00 93.31 171 GLN A O 1
ATOM 1303 N N . LEU A 1 172 ? -8.569 3.820 12.224 1.00 95.88 172 LEU A N 1
ATOM 1304 C CA . LEU A 1 172 ? -7.512 3.701 11.219 1.00 95.88 172 LEU A CA 1
ATOM 1305 C C . LEU A 1 172 ? -7.080 5.095 10.759 1.00 95.88 172 LEU A C 1
ATOM 1307 O O . LEU A 1 172 ? -7.885 5.835 10.198 1.00 95.88 172 LEU A O 1
ATOM 1311 N N . LEU A 1 173 ? -5.817 5.441 11.001 1.00 96.75 173 LEU A N 1
ATOM 1312 C CA . LEU A 1 173 ? -5.255 6.748 10.660 1.00 96.75 173 LEU A CA 1
ATOM 1313 C C . LEU A 1 173 ? -4.524 6.705 9.322 1.00 96.75 173 LEU A C 1
ATOM 1315 O O . LEU A 1 173 ? -4.734 7.567 8.476 1.00 96.75 173 LEU A O 1
ATOM 1319 N N . ALA A 1 174 ? -3.708 5.673 9.107 1.00 96.19 174 ALA A N 1
ATOM 1320 C CA . ALA A 1 174 ? -2.960 5.510 7.869 1.00 96.19 174 ALA A CA 1
ATOM 1321 C C . ALA A 1 174 ? -2.840 4.042 7.462 1.00 96.19 174 ALA A C 1
ATOM 1323 O O . ALA A 1 174 ? -2.811 3.139 8.304 1.00 96.19 174 ALA A O 1
ATOM 1324 N N . ILE A 1 175 ? -2.712 3.823 6.157 1.00 95.19 175 ILE A N 1
ATOM 1325 C CA . ILE A 1 175 ? -2.392 2.530 5.551 1.00 95.19 175 ILE A CA 1
ATOM 1326 C C . ILE A 1 175 ? -1.007 2.625 4.919 1.00 95.19 175 ILE A C 1
ATOM 1328 O O . ILE A 1 175 ? -0.640 3.659 4.350 1.00 95.19 175 ILE A O 1
ATOM 1332 N N . LYS A 1 176 ? -0.237 1.539 5.013 1.00 95.88 176 LYS A N 1
ATOM 1333 C CA . LYS A 1 176 ? 0.991 1.392 4.243 1.00 95.88 176 LYS A CA 1
ATOM 1334 C C . LYS A 1 176 ? 0.609 1.191 2.780 1.00 95.88 176 LYS A C 1
ATOM 1336 O O . LYS A 1 176 ? 0.133 0.138 2.374 1.00 95.88 176 LYS A O 1
ATOM 1341 N N . ALA A 1 177 ? 0.766 2.260 2.019 1.00 93.69 177 ALA A N 1
ATOM 1342 C CA . ALA A 1 177 ? 0.494 2.342 0.600 1.00 93.69 177 ALA A CA 1
ATOM 1343 C C . ALA A 1 177 ? 1.622 1.724 -0.242 1.00 93.69 177 ALA A C 1
ATOM 1345 O O . ALA A 1 177 ? 1.420 1.501 -1.427 1.00 93.69 177 ALA A O 1
ATOM 1346 N N . ASN A 1 178 ? 2.798 1.443 0.328 1.00 95.38 178 ASN A N 1
ATOM 1347 C CA . ASN A 1 178 ? 3.817 0.605 -0.305 1.00 95.38 178 ASN A CA 1
ATOM 1348 C C . ASN A 1 178 ? 4.756 -0.025 0.740 1.00 95.38 178 ASN A C 1
ATOM 1350 O O . ASN A 1 178 ? 5.272 0.716 1.581 1.00 95.38 178 ASN A O 1
ATOM 1354 N N . PRO A 1 179 ? 5.006 -1.347 0.694 1.00 95.25 179 PRO A N 1
ATOM 1355 C CA . PRO A 1 179 ? 4.158 -2.345 0.037 1.00 95.25 179 PRO A CA 1
ATOM 1356 C C . PRO A 1 179 ? 2.733 -2.340 0.619 1.00 95.25 179 PRO A C 1
ATOM 1358 O O . PRO A 1 179 ? 2.547 -2.137 1.819 1.00 95.25 179 PRO A O 1
ATOM 1361 N N . TYR A 1 180 ? 1.736 -2.560 -0.235 1.00 93.56 180 TYR A N 1
ATOM 1362 C CA . TYR A 1 180 ? 0.333 -2.700 0.158 1.00 93.56 180 TYR A CA 1
ATOM 1363 C C . TYR A 1 180 ? 0.014 -4.169 0.452 1.00 93.56 180 TYR A C 1
ATOM 1365 O O . TYR A 1 180 ? 0.473 -5.046 -0.277 1.00 93.56 180 TYR A O 1
ATOM 1373 N N . TRP A 1 181 ? -0.775 -4.443 1.490 1.00 93.62 181 TRP A N 1
ATOM 1374 C CA . TRP A 1 181 ? -1.178 -5.801 1.873 1.00 93.62 181 TRP A CA 1
ATOM 1375 C C . TRP A 1 181 ? -2.588 -6.135 1.378 1.00 93.62 181 TRP A C 1
ATOM 1377 O O . TRP A 1 181 ? -3.445 -5.263 1.383 1.00 93.62 181 TRP A O 1
ATOM 1387 N N . PHE A 1 182 ? -2.870 -7.384 1.015 1.00 87.12 182 PHE A N 1
ATOM 1388 C CA . PHE A 1 182 ? -4.216 -7.855 0.653 1.00 87.12 182 PHE A CA 1
ATOM 1389 C C . PHE A 1 182 ? -4.573 -9.152 1.399 1.00 87.12 182 PHE A C 1
ATOM 1391 O O . PHE A 1 182 ? -3.700 -9.825 1.922 1.00 87.12 182 PHE A O 1
ATOM 1398 N N . ASN A 1 183 ? -5.855 -9.506 1.512 1.00 81.00 183 ASN A N 1
ATOM 1399 C CA . ASN A 1 183 ? -6.297 -10.578 2.426 1.00 81.00 183 ASN A CA 1
ATOM 1400 C C . ASN A 1 183 ? -6.476 -11.959 1.767 1.00 81.00 183 ASN A C 1
ATOM 1402 O O . ASN A 1 183 ? -6.753 -12.937 2.455 1.00 81.00 183 ASN A O 1
ATOM 1406 N N . HIS A 1 184 ? -6.404 -12.047 0.443 1.00 75.50 184 HIS A N 1
ATOM 1407 C CA . HIS A 1 184 ? -6.724 -13.271 -0.282 1.00 75.50 184 HIS A CA 1
ATOM 1408 C C . HIS A 1 184 ? -6.086 -13.293 -1.666 1.00 75.50 184 HIS A C 1
ATOM 1410 O O . HIS A 1 184 ? -5.753 -12.246 -2.222 1.00 75.50 184 HIS A O 1
ATOM 1416 N N . ASP A 1 185 ? -5.983 -14.493 -2.230 1.00 70.62 185 ASP A N 1
ATOM 1417 C CA . ASP A 1 185 ? -5.596 -14.688 -3.620 1.00 70.62 185 ASP A CA 1
ATOM 1418 C C . ASP A 1 185 ? -6.510 -13.867 -4.532 1.00 70.62 185 ASP A C 1
ATOM 1420 O O . ASP A 1 185 ? -7.737 -13.972 -4.502 1.00 70.62 185 ASP A O 1
ATOM 1424 N N . ILE A 1 186 ? -5.886 -13.037 -5.350 1.00 71.50 186 ILE A N 1
ATOM 1425 C CA . ILE A 1 186 ? -6.563 -12.187 -6.328 1.00 71.50 186 ILE A CA 1
ATOM 1426 C C . ILE A 1 186 ? -6.986 -13.021 -7.546 1.00 71.50 186 ILE A C 1
ATOM 1428 O O . ILE A 1 186 ? -6.563 -14.167 -7.702 1.00 71.50 186 ILE A O 1
ATOM 1432 N N . TYR A 1 187 ? -7.752 -12.420 -8.463 1.00 72.44 187 TYR A N 1
ATOM 1433 C CA . TYR A 1 187 ? -8.154 -13.043 -9.729 1.00 72.44 187 TYR A CA 1
ATOM 1434 C C . TYR A 1 187 ? -7.053 -13.901 -10.377 1.00 72.44 187 TYR A C 1
ATOM 1436 O O . TYR A 1 187 ? -6.014 -13.392 -10.812 1.00 72.44 187 TYR A O 1
ATOM 1444 N N . ALA A 1 188 ? -7.350 -15.191 -10.524 1.00 72.44 188 ALA A N 1
ATOM 1445 C CA . ALA A 1 188 ? -6.600 -16.113 -11.358 1.00 72.44 188 ALA A CA 1
ATOM 1446 C C . ALA A 1 188 ? -7.304 -16.256 -12.718 1.00 72.44 188 ALA A C 1
ATOM 1448 O O . ALA A 1 188 ? -8.531 -16.389 -12.762 1.00 72.44 188 ALA A O 1
ATOM 1449 N N . PRO A 1 189 ? -6.564 -16.242 -13.838 1.00 73.00 189 PRO A N 1
ATOM 1450 C CA . PRO A 1 189 ? -7.163 -16.517 -15.133 1.00 73.00 189 PRO A CA 1
ATOM 1451 C C . PRO A 1 189 ? -7.669 -17.967 -15.208 1.00 73.00 189 PRO A C 1
ATOM 1453 O O . PRO A 1 189 ? -7.127 -18.831 -14.512 1.00 73.00 189 PRO A O 1
ATOM 1456 N N . PRO A 1 190 ? -8.651 -18.276 -16.079 1.00 78.94 190 PRO A N 1
ATOM 1457 C CA . PRO A 1 190 ? -9.201 -19.630 -16.194 1.00 78.94 190 PRO A CA 1
ATOM 1458 C C . PRO A 1 190 ? -8.145 -20.688 -16.540 1.00 78.94 190 PRO A C 1
ATOM 1460 O O . PRO A 1 190 ? -8.289 -21.858 -16.192 1.00 78.94 190 PRO A O 1
ATOM 1463 N N . SER A 1 191 ? -7.068 -20.280 -17.218 1.00 81.06 191 SER A N 1
ATOM 1464 C CA . SER A 1 191 ? -5.891 -21.109 -17.454 1.00 81.06 191 SER A CA 1
ATOM 1465 C C . SER A 1 191 ? -4.622 -20.265 -17.604 1.00 81.06 191 SER A C 1
ATOM 1467 O O . SER A 1 191 ? -4.675 -19.088 -17.966 1.00 81.06 191 SER A O 1
ATOM 1469 N N . ALA A 1 192 ? -3.459 -20.891 -17.393 1.00 77.94 192 ALA A N 1
ATOM 1470 C CA . ALA A 1 192 ? -2.158 -20.263 -17.640 1.00 77.94 192 ALA A CA 1
ATOM 1471 C C . ALA A 1 192 ? -1.969 -19.843 -19.111 1.00 77.94 192 ALA A C 1
ATOM 1473 O O . ALA A 1 192 ? -1.271 -18.873 -19.387 1.00 77.94 192 ALA A O 1
ATOM 1474 N N . THR A 1 193 ? -2.596 -20.563 -20.048 1.00 80.12 193 THR A N 1
ATOM 1475 C CA . THR A 1 193 ? -2.544 -20.261 -21.486 1.00 80.12 193 THR A CA 1
ATOM 1476 C C . THR A 1 193 ? -3.369 -19.032 -21.849 1.00 80.12 193 THR A C 1
ATOM 1478 O O . THR A 1 193 ? -2.977 -18.277 -22.732 1.00 80.12 193 THR A O 1
ATOM 1481 N N . GLU A 1 194 ? -4.504 -18.827 -21.182 1.00 78.25 194 GLU A N 1
ATOM 1482 C CA . GLU A 1 194 ? -5.375 -17.677 -21.428 1.00 78.25 194 GLU A CA 1
ATOM 1483 C C . GLU A 1 194 ? -4.797 -16.390 -20.827 1.00 78.25 194 GLU A C 1
ATOM 1485 O O . GLU A 1 194 ? -4.864 -15.330 -21.448 1.00 78.25 194 GLU A O 1
ATOM 1490 N N . GLY A 1 195 ? -4.164 -16.495 -19.653 1.00 74.62 195 GLY A N 1
ATOM 1491 C CA . GLY A 1 195 ? -3.596 -15.346 -18.955 1.00 74.62 195 GLY A CA 1
ATOM 1492 C C . GLY A 1 195 ? -4.662 -14.355 -18.469 1.00 74.62 195 GLY A C 1
ATOM 1493 O O . GLY A 1 195 ? -5.858 -14.489 -18.719 1.00 74.62 195 GLY A O 1
ATOM 1494 N N . GLY A 1 196 ? -4.235 -13.364 -17.687 1.00 73.44 196 GLY A N 1
ATOM 1495 C CA . GLY A 1 196 ? -5.107 -12.280 -17.228 1.00 73.44 196 GLY A CA 1
ATOM 1496 C C . GLY A 1 196 ? -4.969 -11.032 -18.105 1.00 73.44 196 GLY A C 1
ATOM 1497 O O . GLY A 1 196 ? -3.912 -10.822 -18.703 1.00 73.44 196 GLY A O 1
ATOM 1498 N N . PRO A 1 197 ? -5.981 -10.148 -18.153 1.00 71.94 197 PRO A N 1
ATOM 1499 C CA . PRO A 1 197 ? -5.846 -8.873 -18.845 1.00 71.94 197 PRO A CA 1
ATOM 1500 C C . PRO A 1 197 ? -4.782 -7.988 -18.171 1.00 71.94 197 PRO A C 1
ATOM 1502 O O . PRO A 1 197 ? -4.797 -7.775 -16.951 1.00 71.94 197 PRO A O 1
ATOM 1505 N N . PHE A 1 198 ? -3.885 -7.430 -18.987 1.00 72.19 198 PHE A N 1
ATOM 1506 C CA . PHE A 1 198 ? -2.822 -6.509 -18.587 1.00 72.19 198 PHE A CA 1
ATOM 1507 C C . PHE A 1 198 ? -2.846 -5.259 -19.472 1.00 72.19 198 PHE A C 1
ATOM 1509 O O . PHE A 1 198 ? -2.938 -5.361 -20.695 1.00 72.19 198 PHE A O 1
ATOM 1516 N N . THR A 1 199 ? -2.744 -4.081 -18.853 1.00 69.19 199 THR A N 1
ATOM 1517 C CA . THR A 1 199 ? -2.813 -2.794 -19.554 1.00 69.19 199 THR A CA 1
ATOM 1518 C C . THR A 1 199 ? -1.782 -1.832 -18.983 1.00 69.19 199 THR A C 1
ATOM 1520 O O . THR A 1 199 ? -1.662 -1.696 -17.769 1.00 69.19 199 THR A O 1
ATOM 1523 N N . ILE A 1 200 ? -1.090 -1.099 -19.856 1.00 70.62 200 ILE A N 1
ATOM 1524 C CA . ILE A 1 200 ? -0.197 0.002 -19.478 1.00 70.62 200 ILE A CA 1
ATOM 1525 C C . ILE A 1 200 ? -0.816 1.319 -19.948 1.00 70.62 200 ILE A C 1
ATOM 1527 O O . ILE A 1 200 ? -1.315 1.418 -21.066 1.00 70.62 200 ILE A O 1
ATOM 1531 N N . GLY A 1 201 ? -0.788 2.342 -19.092 1.00 59.34 201 GLY A N 1
ATOM 1532 C CA . GLY A 1 201 ? -1.103 3.723 -19.466 1.00 59.34 201 GLY A CA 1
ATOM 1533 C C . GLY A 1 201 ? -2.586 4.078 -19.618 1.00 59.34 201 GLY A C 1
ATOM 1534 O O . GLY A 1 201 ? -2.886 5.256 -19.809 1.00 59.34 201 GLY A O 1
ATOM 1535 N N . ARG A 1 202 ? -3.522 3.122 -19.493 1.00 61.25 202 ARG A N 1
ATOM 1536 C CA . ARG A 1 202 ? -4.971 3.390 -19.520 1.00 61.25 202 ARG A CA 1
ATOM 1537 C C . ARG A 1 202 ? -5.745 2.590 -18.470 1.00 61.25 202 ARG A C 1
ATOM 1539 O O . ARG A 1 202 ? -5.581 1.379 -18.351 1.00 61.25 202 ARG A O 1
ATOM 1546 N N . VAL A 1 203 ? -6.665 3.261 -17.775 1.00 54.88 203 VAL A N 1
ATOM 1547 C CA . VAL A 1 203 ? -7.690 2.620 -16.935 1.00 54.88 203 VAL A CA 1
ATOM 1548 C C . VAL A 1 203 ? -8.838 2.135 -17.830 1.00 54.88 203 VAL A C 1
ATOM 1550 O O . VAL A 1 203 ? -9.380 2.904 -18.623 1.00 54.88 203 VAL A O 1
ATOM 1553 N N . ILE A 1 204 ? -9.219 0.860 -17.717 1.00 52.56 204 ILE A N 1
ATOM 1554 C CA . ILE A 1 204 ? -10.202 0.206 -18.606 1.00 52.56 204 ILE A CA 1
ATOM 1555 C C . ILE A 1 204 ? -11.638 0.773 -18.434 1.00 52.56 204 ILE A C 1
ATOM 1557 O O . ILE A 1 204 ? -12.476 0.568 -19.307 1.00 52.56 204 ILE A O 1
ATOM 1561 N N . HIS A 1 205 ? -11.934 1.561 -17.387 1.00 50.50 205 HIS A N 1
ATOM 1562 C CA . HIS A 1 205 ? -13.327 1.769 -16.947 1.00 50.50 205 HIS A CA 1
ATOM 1563 C C . HIS A 1 205 ? -13.812 3.218 -16.744 1.00 50.50 205 HIS A C 1
ATOM 1565 O O . HIS A 1 205 ? -14.963 3.396 -16.359 1.00 50.50 205 HIS A O 1
ATOM 1571 N N . SER A 1 206 ? -13.029 4.274 -16.996 1.00 41.28 206 SER A N 1
ATOM 1572 C CA . SER A 1 206 ? -13.528 5.637 -16.720 1.00 41.28 206 SER A CA 1
ATOM 1573 C C . SER A 1 206 ? -12.926 6.716 -17.619 1.00 41.28 206 SER A C 1
ATOM 1575 O O . SER A 1 206 ? -11.766 7.077 -17.458 1.00 41.28 206 SER A O 1
ATOM 1577 N N . ASN A 1 207 ? -13.768 7.267 -18.501 1.00 45.62 207 ASN A N 1
ATOM 1578 C CA . ASN A 1 207 ? -13.536 8.428 -19.369 1.00 45.62 207 ASN A CA 1
ATOM 1579 C C . ASN A 1 207 ? -12.358 8.351 -20.361 1.00 45.62 207 ASN A C 1
ATOM 1581 O O . ASN A 1 207 ? -11.335 7.709 -20.158 1.00 45.62 207 ASN A O 1
ATOM 1585 N N . ARG A 1 208 ? -12.519 9.025 -21.506 1.00 52.34 208 ARG A N 1
ATOM 1586 C CA . ARG A 1 208 ? -11.540 9.070 -22.612 1.00 52.34 208 ARG A CA 1
ATOM 1587 C C . ARG A 1 208 ? -10.331 9.983 -22.325 1.00 52.34 208 ARG A C 1
ATOM 1589 O O . ARG A 1 208 ? -9.726 10.495 -23.261 1.00 52.34 208 ARG A O 1
ATOM 1596 N N . SER A 1 209 ? -10.005 10.224 -21.059 1.00 52.94 209 SER A N 1
ATOM 1597 C CA . SER A 1 209 ? -8.924 11.123 -20.648 1.00 52.94 209 SER A CA 1
ATOM 1598 C C . SER A 1 209 ? -7.587 10.379 -20.663 1.00 52.94 209 SER A C 1
ATOM 1600 O O . SER A 1 209 ? -7.508 9.255 -20.170 1.00 52.94 209 SER A O 1
ATOM 1602 N N . SER A 1 210 ? -6.528 10.982 -21.209 1.00 57.78 210 SER A N 1
ATOM 1603 C CA . SER A 1 210 ? -5.177 10.410 -21.144 1.00 57.78 210 SER A CA 1
ATOM 1604 C C . SER A 1 210 ? -4.695 10.369 -19.691 1.00 57.78 210 SER A C 1
ATOM 1606 O O . SER A 1 210 ? -4.545 11.417 -19.065 1.00 57.78 210 SER A O 1
ATOM 1608 N N . THR A 1 211 ? -4.453 9.174 -19.152 1.00 61.66 211 THR A N 1
ATOM 1609 C CA . THR A 1 211 ? -3.978 8.979 -17.768 1.00 61.66 211 THR A CA 1
ATOM 1610 C C . THR A 1 211 ? -2.455 8.910 -17.654 1.00 61.66 211 THR A C 1
ATOM 1612 O O . THR A 1 211 ? -1.918 9.055 -16.560 1.00 61.66 211 THR A O 1
ATOM 1615 N N . LEU A 1 212 ? -1.761 8.716 -18.779 1.00 72.62 212 LEU A N 1
ATOM 1616 C CA . LEU A 1 212 ? -0.307 8.732 -18.896 1.00 72.62 212 LEU A CA 1
ATOM 1617 C C . LEU A 1 212 ? 0.080 9.236 -20.292 1.00 72.62 212 LEU A C 1
ATOM 1619 O O . LEU A 1 212 ? -0.487 8.785 -21.287 1.00 72.62 212 LEU A O 1
ATOM 1623 N N . ALA A 1 213 ? 1.059 10.135 -20.357 1.00 75.88 213 ALA A N 1
ATOM 1624 C CA . ALA A 1 213 ? 1.776 10.490 -21.577 1.00 75.88 213 ALA A CA 1
ATOM 1625 C C . ALA A 1 213 ? 3.264 10.215 -21.325 1.00 75.88 213 ALA A C 1
ATOM 1627 O O . ALA A 1 213 ? 3.879 10.894 -20.507 1.00 75.88 213 ALA A O 1
ATOM 1628 N N . ALA A 1 214 ? 3.805 9.167 -21.948 1.00 78.31 214 ALA A N 1
ATOM 1629 C CA . ALA A 1 214 ? 5.181 8.724 -21.740 1.00 78.31 214 ALA A CA 1
ATOM 1630 C C . ALA A 1 214 ? 5.707 7.940 -22.949 1.00 78.31 214 ALA A C 1
ATOM 1632 O O . ALA A 1 214 ? 4.928 7.350 -23.702 1.00 78.31 214 ALA A O 1
ATOM 1633 N N . HIS A 1 215 ? 7.032 7.887 -23.084 1.00 79.69 215 HIS A N 1
ATOM 1634 C CA . HIS A 1 215 ? 7.719 6.938 -23.956 1.00 79.69 215 HIS A CA 1
ATOM 1635 C C . HIS A 1 215 ? 7.917 5.613 -23.209 1.00 79.69 215 HIS A C 1
ATOM 1637 O O . HIS A 1 215 ? 8.350 5.608 -22.059 1.00 79.69 215 HIS A O 1
ATOM 1643 N N . ILE A 1 216 ? 7.598 4.488 -23.855 1.00 83.69 216 ILE A N 1
ATOM 1644 C CA . ILE A 1 216 ? 7.805 3.142 -23.304 1.00 83.69 216 ILE A CA 1
ATOM 1645 C C . ILE A 1 216 ? 8.814 2.437 -24.203 1.00 83.69 216 ILE A C 1
ATOM 1647 O O . ILE A 1 216 ? 8.486 2.122 -25.345 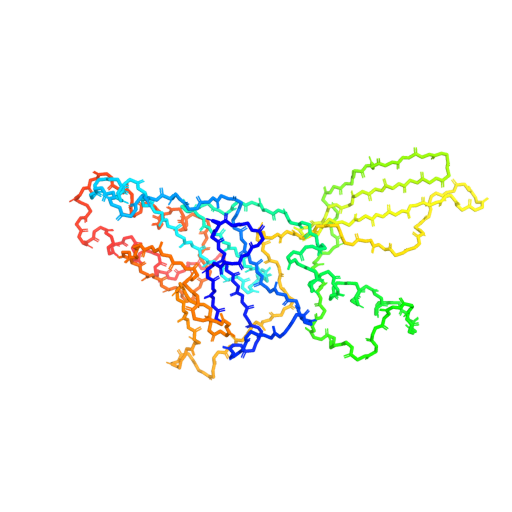1.00 83.69 216 ILE A O 1
ATOM 1651 N N . GLY A 1 217 ? 10.029 2.196 -23.709 1.00 80.38 217 GLY A N 1
ATOM 1652 C CA . GLY A 1 217 ? 11.045 1.482 -24.493 1.00 80.38 217 GLY A CA 1
ATOM 1653 C C . GLY A 1 217 ? 11.090 -0.031 -24.252 1.00 80.38 217 GLY A C 1
ATOM 1654 O O . GLY A 1 217 ? 11.725 -0.737 -25.025 1.00 80.38 217 GLY A O 1
ATOM 1655 N N . GLY A 1 218 ? 10.399 -0.561 -23.236 1.00 85.38 218 GLY A N 1
ATOM 1656 C CA . GLY A 1 218 ? 10.337 -2.006 -23.008 1.00 85.38 218 GLY A CA 1
ATOM 1657 C C . GLY A 1 218 ? 9.359 -2.418 -21.913 1.00 85.38 218 GLY A C 1
ATOM 1658 O O . GLY A 1 218 ? 9.040 -1.639 -21.016 1.00 85.38 218 GLY A O 1
ATOM 1659 N N . VAL A 1 219 ? 8.880 -3.660 -22.003 1.00 86.88 219 VAL A N 1
ATOM 1660 C CA . VAL A 1 219 ? 8.020 -4.304 -21.003 1.00 86.88 219 VAL A CA 1
ATOM 1661 C C . VAL A 1 219 ? 8.494 -5.741 -20.836 1.00 86.88 219 VAL A C 1
ATOM 1663 O O . VAL A 1 219 ? 8.658 -6.454 -21.824 1.00 86.88 219 VAL A O 1
ATOM 1666 N N . ALA A 1 220 ? 8.682 -6.165 -19.591 1.00 88.44 220 ALA A N 1
ATOM 1667 C CA . ALA A 1 220 ? 8.986 -7.545 -19.236 1.00 88.44 220 ALA A CA 1
ATOM 1668 C C . ALA A 1 220 ? 7.983 -8.028 -18.185 1.00 88.44 220 ALA A C 1
ATOM 1670 O O . ALA A 1 220 ? 7.597 -7.270 -17.294 1.00 88.44 220 ALA A O 1
ATOM 1671 N N . VAL A 1 221 ? 7.561 -9.286 -18.299 1.00 87.44 221 VAL A N 1
ATOM 1672 C CA . VAL A 1 221 ? 6.625 -9.930 -17.373 1.00 87.44 221 VAL A CA 1
ATOM 1673 C C . VAL A 1 221 ? 7.248 -11.233 -16.900 1.00 87.44 221 VAL A C 1
ATOM 1675 O O . VAL A 1 221 ? 7.729 -12.021 -17.710 1.00 87.44 221 VAL A O 1
ATOM 1678 N N . TYR A 1 222 ? 7.216 -11.450 -15.589 1.00 89.00 222 TYR A N 1
ATOM 1679 C CA . TYR A 1 222 ? 7.750 -12.639 -14.936 1.00 89.00 222 TYR A CA 1
ATOM 1680 C C . TYR A 1 222 ? 6.607 -13.402 -14.273 1.00 89.00 222 TYR A C 1
ATOM 1682 O O . TYR A 1 222 ? 5.662 -12.805 -13.764 1.00 89.00 222 TYR A O 1
ATOM 1690 N N . ASN A 1 223 ? 6.700 -14.729 -14.257 1.00 85.88 223 ASN A N 1
ATOM 1691 C CA . ASN A 1 223 ? 5.706 -15.613 -13.641 1.00 85.88 223 ASN A CA 1
ATOM 1692 C C . ASN A 1 223 ? 5.940 -15.833 -12.133 1.00 85.88 223 ASN A C 1
ATOM 1694 O O . ASN A 1 223 ? 5.403 -16.777 -11.559 1.00 85.88 223 ASN A O 1
ATOM 1698 N N . ARG A 1 224 ? 6.767 -14.993 -11.504 1.00 89.50 224 ARG A N 1
ATOM 1699 C CA . ARG A 1 224 ? 7.115 -15.057 -10.084 1.00 89.50 224 ARG A CA 1
ATOM 1700 C C . ARG A 1 224 ? 7.362 -13.664 -9.523 1.00 89.50 224 ARG A C 1
ATOM 1702 O O . ARG A 1 224 ? 7.707 -12.742 -10.263 1.00 89.50 224 ARG A O 1
ATOM 1709 N N . ALA A 1 225 ? 7.284 -13.549 -8.202 1.00 92.31 225 ALA A N 1
ATOM 1710 C CA . ALA A 1 225 ? 7.739 -12.360 -7.503 1.00 92.31 225 ALA A CA 1
ATOM 1711 C C . ALA A 1 225 ? 9.263 -12.199 -7.654 1.00 92.31 225 ALA A C 1
ATOM 1713 O O . ALA A 1 225 ? 10.046 -13.112 -7.358 1.00 92.31 225 ALA A O 1
ATOM 1714 N N . LEU A 1 226 ? 9.693 -11.029 -8.124 1.00 94.69 226 LEU A N 1
ATOM 1715 C CA . LEU A 1 226 ? 11.104 -10.656 -8.147 1.00 94.69 226 LEU A CA 1
ATOM 1716 C C . LEU A 1 226 ? 11.523 -10.104 -6.780 1.00 94.69 226 LEU A C 1
ATOM 1718 O O . LEU A 1 226 ? 10.765 -9.411 -6.106 1.00 94.69 226 LEU A O 1
ATOM 1722 N N . SER A 1 227 ? 12.745 -10.414 -6.359 1.00 95.12 227 SER A N 1
ATOM 1723 C CA . SER A 1 227 ? 13.364 -9.818 -5.172 1.00 95.12 227 SER A CA 1
ATOM 1724 C C . SER A 1 227 ? 13.795 -8.375 -5.423 1.00 95.12 227 SER A C 1
ATOM 1726 O O . SER A 1 227 ? 13.964 -7.944 -6.562 1.00 95.12 227 SER A O 1
ATOM 1728 N N . ALA A 1 228 ? 14.068 -7.641 -4.342 1.00 94.12 228 ALA A N 1
ATOM 1729 C CA . ALA A 1 228 ? 14.611 -6.289 -4.430 1.00 94.12 228 ALA A CA 1
ATOM 1730 C C . ALA A 1 228 ? 15.927 -6.226 -5.232 1.00 94.12 228 ALA A C 1
ATOM 1732 O O . ALA A 1 228 ? 16.095 -5.314 -6.034 1.00 94.12 228 ALA A O 1
ATOM 1733 N N . ALA A 1 229 ? 16.823 -7.205 -5.069 1.00 94.94 229 ALA A N 1
ATOM 1734 C CA . ALA A 1 229 ? 18.080 -7.259 -5.818 1.00 94.94 229 ALA A CA 1
ATOM 1735 C C . ALA A 1 229 ? 17.838 -7.437 -7.327 1.00 94.94 229 ALA A C 1
ATOM 1737 O O . ALA A 1 229 ? 18.413 -6.719 -8.137 1.00 94.94 229 ALA A O 1
ATOM 1738 N N . GLU A 1 230 ? 16.921 -8.327 -7.708 1.00 95.12 230 GLU A N 1
ATOM 1739 C CA . GLU A 1 230 ? 16.545 -8.546 -9.111 1.00 95.12 230 GLU A CA 1
ATOM 1740 C C . GLU A 1 230 ? 15.903 -7.292 -9.726 1.00 95.12 230 GLU A C 1
ATOM 1742 O O . GLU A 1 230 ? 16.219 -6.916 -10.855 1.00 95.12 230 GLU A O 1
ATOM 1747 N N . MET A 1 231 ? 15.063 -6.587 -8.961 1.00 94.75 231 MET A N 1
ATOM 1748 C CA . MET A 1 231 ? 14.492 -5.301 -9.372 1.00 94.75 231 MET A CA 1
ATOM 1749 C C . MET A 1 231 ? 15.562 -4.216 -9.564 1.00 94.75 231 MET A C 1
ATOM 1751 O O . MET A 1 231 ? 15.462 -3.424 -10.502 1.00 94.75 231 MET A O 1
ATOM 1755 N N . GLN A 1 232 ? 16.595 -4.182 -8.718 1.00 93.69 232 GLN A N 1
ATOM 1756 C CA . GLN A 1 232 ? 17.744 -3.284 -8.882 1.00 93.69 232 GLN A CA 1
ATOM 1757 C C . GLN A 1 232 ? 18.550 -3.620 -10.138 1.00 93.69 232 GLN A C 1
ATOM 1759 O O . GLN A 1 232 ? 18.883 -2.716 -10.905 1.00 93.69 232 GLN A O 1
ATOM 1764 N N . THR A 1 233 ? 18.813 -4.904 -10.394 1.00 92.00 233 THR A N 1
ATOM 1765 C CA . THR A 1 233 ? 19.492 -5.353 -11.616 1.00 92.00 233 THR A CA 1
ATOM 1766 C C . THR A 1 233 ? 18.718 -4.926 -12.859 1.00 92.00 233 THR A C 1
ATOM 1768 O O . THR A 1 233 ? 19.303 -4.330 -13.761 1.00 92.00 233 THR A O 1
ATOM 1771 N N . LEU A 1 234 ? 17.401 -5.147 -12.892 1.00 89.69 234 LEU A N 1
ATOM 1772 C CA . LEU A 1 234 ? 16.549 -4.717 -14.004 1.00 89.69 234 LEU A CA 1
ATOM 1773 C C . LEU A 1 234 ? 16.577 -3.204 -14.215 1.00 89.69 234 LEU A C 1
ATOM 1775 O O . LEU A 1 234 ? 16.674 -2.739 -15.349 1.00 89.69 234 LEU A O 1
ATOM 1779 N N . ALA A 1 235 ? 16.533 -2.432 -13.130 1.00 90.56 235 ALA A N 1
ATOM 1780 C CA . ALA A 1 235 ? 16.606 -0.981 -13.205 1.00 90.56 235 ALA A CA 1
ATOM 1781 C C . ALA A 1 235 ? 17.943 -0.468 -13.760 1.00 90.56 235 ALA A C 1
ATOM 1783 O O . ALA A 1 235 ? 17.977 0.589 -14.391 1.00 90.56 235 ALA A O 1
ATOM 1784 N N . ALA A 1 236 ? 19.029 -1.212 -13.545 1.00 88.44 236 ALA A N 1
ATOM 1785 C CA . ALA A 1 236 ? 20.353 -0.867 -14.045 1.00 88.44 236 ALA A CA 1
ATOM 1786 C C . ALA A 1 236 ? 20.531 -1.167 -15.542 1.00 88.44 236 ALA A C 1
ATOM 1788 O O . ALA A 1 236 ? 21.254 -0.431 -16.206 1.00 88.44 236 ALA A O 1
ATOM 1789 N N . ILE A 1 237 ? 19.861 -2.191 -16.094 1.00 80.38 237 ILE A N 1
ATOM 1790 C CA . ILE A 1 237 ? 19.984 -2.559 -17.523 1.00 80.38 237 ILE A CA 1
ATOM 1791 C C . ILE A 1 237 ? 19.640 -1.373 -18.429 1.00 80.38 237 ILE A C 1
ATOM 1793 O O . ILE A 1 237 ? 20.351 -1.109 -19.391 1.00 80.38 237 ILE A O 1
ATOM 1797 N N . GLY A 1 238 ? 18.588 -0.624 -18.096 1.00 63.97 238 GLY A N 1
ATOM 1798 C CA . GLY A 1 238 ? 18.177 0.547 -18.873 1.00 63.97 238 GLY A CA 1
ATOM 1799 C C . GLY A 1 238 ? 19.014 1.809 -18.639 1.00 63.97 238 GLY A C 1
ATOM 1800 O O . GLY A 1 238 ? 18.659 2.855 -19.159 1.00 63.97 238 GLY A O 1
ATOM 1801 N N . ARG A 1 239 ? 20.065 1.752 -17.810 1.00 68.75 239 ARG A N 1
ATOM 1802 C CA . ARG A 1 239 ? 20.863 2.917 -17.383 1.00 68.75 239 ARG A CA 1
ATOM 1803 C C . ARG A 1 239 ? 22.357 2.774 -17.629 1.00 68.75 239 ARG A C 1
ATOM 1805 O O . ARG A 1 239 ? 23.113 3.650 -17.213 1.00 68.75 239 ARG A O 1
ATOM 1812 N N . SER A 1 240 ? 22.800 1.676 -18.235 1.00 56.75 240 SER A N 1
ATOM 1813 C CA . SER A 1 240 ? 24.214 1.506 -18.547 1.00 56.75 240 SER A CA 1
ATOM 1814 C C . SER A 1 240 ? 24.668 2.639 -19.485 1.00 56.75 240 SER A C 1
ATOM 1816 O O . SER A 1 240 ? 24.131 2.750 -20.583 1.00 56.75 240 SER A O 1
ATOM 1818 N N . PRO A 1 241 ? 25.640 3.478 -19.071 1.00 46.03 241 PRO A N 1
ATOM 1819 C CA . PRO A 1 241 ? 26.118 4.627 -19.850 1.00 46.03 241 PRO A CA 1
ATOM 1820 C C . PRO A 1 241 ? 26.925 4.220 -21.090 1.00 46.03 241 PRO A C 1
ATOM 1822 O O . PRO A 1 241 ? 27.318 5.062 -21.894 1.00 46.03 241 PRO A O 1
ATOM 1825 N N . GLU A 1 242 ? 27.182 2.927 -21.250 1.00 42.22 242 GLU A N 1
ATOM 1826 C CA . GLU A 1 242 ? 27.781 2.359 -22.439 1.00 42.22 242 GLU A CA 1
ATOM 1827 C C . GLU A 1 242 ? 26.650 1.925 -23.366 1.00 42.22 242 GLU A C 1
ATOM 1829 O O . GLU A 1 242 ? 25.954 0.943 -23.102 1.00 42.22 242 GLU A O 1
ATOM 1834 N N . GLY A 1 243 ? 26.504 2.615 -24.496 1.00 41.88 243 GLY A N 1
ATOM 1835 C CA . GLY A 1 243 ? 25.758 2.133 -25.663 1.00 41.88 243 GLY A CA 1
ATOM 1836 C C . GLY A 1 243 ? 26.354 0.858 -26.289 1.00 41.88 243 GLY A C 1
ATOM 1837 O O . GLY A 1 243 ? 26.297 0.692 -27.502 1.00 41.88 243 GLY A O 1
ATOM 1838 N N . GLU A 1 244 ? 26.938 -0.020 -25.472 1.00 37.91 244 GLU A N 1
ATOM 1839 C CA . GLU A 1 244 ? 27.609 -1.274 -25.806 1.00 37.91 244 GLU A CA 1
ATOM 1840 C C . GLU A 1 244 ? 27.202 -2.421 -24.865 1.00 37.91 244 GLU A C 1
ATOM 1842 O O . GLU A 1 244 ? 27.879 -3.444 -24.815 1.00 37.91 244 GLU A O 1
ATOM 1847 N N . ALA A 1 245 ? 26.063 -2.342 -24.165 1.00 44.88 245 ALA A N 1
ATOM 1848 C CA . ALA A 1 245 ? 25.393 -3.589 -23.803 1.00 44.88 245 ALA A CA 1
ATOM 1849 C C . ALA A 1 245 ? 24.923 -4.225 -25.119 1.00 44.88 245 ALA A C 1
ATOM 1851 O O . ALA A 1 245 ? 23.828 -3.945 -25.613 1.00 44.88 245 ALA A O 1
ATOM 1852 N N . SER A 1 246 ? 25.800 -5.021 -25.737 1.00 43.56 246 SER A N 1
ATOM 1853 C CA . SER A 1 246 ? 25.439 -5.865 -26.867 1.00 43.56 246 SER A CA 1
ATOM 1854 C C . SER A 1 246 ? 24.157 -6.615 -26.497 1.00 43.56 246 SER A C 1
ATOM 1856 O O . SER A 1 246 ? 23.927 -6.931 -25.325 1.00 43.56 246 SER A O 1
ATOM 1858 N N . GLY A 1 247 ? 23.290 -6.891 -27.472 1.00 48.62 247 GLY A N 1
ATOM 1859 C CA . GLY A 1 247 ? 22.046 -7.621 -27.206 1.00 48.62 247 GLY A CA 1
ATOM 1860 C C . GLY A 1 247 ? 22.266 -8.914 -26.404 1.00 48.62 247 GLY A C 1
ATOM 1861 O O . GLY A 1 247 ? 21.368 -9.325 -25.679 1.00 48.62 247 GLY A O 1
ATOM 1862 N N . GLU A 1 248 ? 23.466 -9.503 -26.454 1.00 47.59 248 GLU A N 1
ATOM 1863 C CA . GLU A 1 248 ? 23.867 -10.659 -25.651 1.00 47.59 248 GLU A CA 1
ATOM 1864 C C . GLU A 1 248 ? 23.979 -10.383 -24.143 1.00 47.59 248 GLU A C 1
ATOM 1866 O O . GLU A 1 248 ? 23.504 -11.209 -23.370 1.00 47.59 248 GLU A O 1
ATOM 1871 N N . ASP A 1 249 ? 24.506 -9.241 -23.687 1.00 51.09 249 ASP A N 1
ATOM 1872 C CA . ASP A 1 249 ? 24.661 -8.952 -22.246 1.00 51.09 249 ASP A CA 1
ATOM 1873 C C . ASP A 1 249 ? 23.320 -8.687 -21.551 1.00 51.09 249 ASP A C 1
ATOM 1875 O O . ASP A 1 249 ? 23.089 -9.103 -20.410 1.00 51.09 249 ASP A O 1
ATOM 1879 N N . ALA A 1 250 ? 22.403 -8.013 -22.249 1.00 53.19 250 ALA A N 1
ATOM 1880 C CA . ALA A 1 250 ? 21.035 -7.842 -21.773 1.00 53.19 250 ALA A CA 1
ATOM 1881 C C . ALA A 1 250 ? 20.289 -9.188 -21.759 1.00 53.19 250 ALA A C 1
ATOM 1883 O O . ALA A 1 250 ? 19.583 -9.488 -20.796 1.00 53.19 250 ALA A O 1
ATOM 1884 N N . VAL A 1 251 ? 20.482 -10.026 -22.785 1.00 54.66 251 VAL A N 1
ATOM 1885 C CA . VAL A 1 251 ? 19.897 -11.375 -22.862 1.00 54.66 251 VAL A CA 1
ATOM 1886 C C . VAL A 1 251 ? 20.455 -12.296 -21.773 1.00 54.66 251 VAL A C 1
ATOM 1888 O O . VAL A 1 251 ? 19.678 -13.023 -21.159 1.00 54.66 251 VAL A O 1
ATOM 1891 N N . LEU A 1 252 ? 21.752 -12.226 -21.463 1.00 48.81 252 LEU A N 1
ATOM 1892 C CA . LEU A 1 252 ? 22.389 -12.992 -20.387 1.00 48.81 252 LEU A CA 1
ATOM 1893 C C . LEU A 1 252 ? 21.811 -12.615 -19.020 1.00 48.81 252 LEU A C 1
ATOM 1895 O O . LEU A 1 252 ? 21.314 -13.493 -18.314 1.00 48.81 252 LEU A O 1
ATOM 1899 N N . LYS A 1 253 ? 21.737 -11.320 -18.688 1.00 57.94 253 LYS A N 1
ATOM 1900 C CA . LYS A 1 253 ? 21.128 -10.858 -17.425 1.00 57.94 253 LYS A CA 1
ATOM 1901 C C . LYS A 1 253 ? 19.644 -11.222 -17.319 1.00 57.94 253 LYS A C 1
ATOM 1903 O O . LYS A 1 253 ? 19.177 -11.606 -16.251 1.00 57.94 253 LYS A O 1
ATOM 1908 N N . LEU A 1 254 ? 18.894 -11.154 -18.422 1.00 56.91 254 LEU A N 1
ATOM 1909 C CA . LEU A 1 254 ? 17.498 -11.605 -18.463 1.00 56.91 254 LEU A CA 1
ATOM 1910 C C . LEU A 1 254 ? 17.376 -13.129 -18.303 1.00 56.91 254 LEU A C 1
ATOM 1912 O O . LEU A 1 254 ? 16.429 -13.605 -17.679 1.00 56.91 254 LEU A O 1
ATOM 1916 N N . SER A 1 255 ? 18.322 -13.906 -18.836 1.00 59.88 255 SER A N 1
ATOM 1917 C CA . SER A 1 255 ? 18.336 -15.366 -18.698 1.00 59.88 255 SER A CA 1
ATOM 1918 C C . SER A 1 255 ? 18.632 -15.816 -17.264 1.00 59.88 255 SER A C 1
ATOM 1920 O O . SER A 1 255 ? 17.971 -16.729 -16.771 1.00 59.88 255 SER A O 1
ATOM 1922 N N . GLU A 1 256 ? 19.521 -15.115 -16.553 1.00 62.28 256 GLU A N 1
ATOM 1923 C CA . GLU A 1 256 ? 19.798 -15.343 -15.128 1.00 62.28 256 GLU A CA 1
ATOM 1924 C C . GLU A 1 256 ? 18.573 -15.039 -14.256 1.00 62.28 256 GLU A C 1
ATOM 1926 O O . GLU A 1 256 ? 18.260 -15.791 -13.334 1.00 62.28 256 GLU A O 1
ATOM 1931 N N . LEU A 1 257 ? 17.814 -13.991 -14.592 1.00 58.38 257 LEU A N 1
ATOM 1932 C CA . LEU A 1 257 ? 16.551 -13.661 -13.924 1.00 58.38 257 LEU A CA 1
ATOM 1933 C C . LEU A 1 257 ? 15.434 -14.676 -14.205 1.00 58.38 257 LEU A C 1
ATOM 1935 O O . LEU A 1 257 ? 14.506 -14.805 -13.409 1.00 58.38 257 LEU A O 1
ATOM 1939 N N . ASN A 1 258 ? 15.505 -15.425 -15.302 1.00 58.88 258 ASN A N 1
ATOM 1940 C CA . ASN A 1 258 ? 14.525 -16.463 -15.626 1.00 58.88 258 ASN A CA 1
ATOM 1941 C C . ASN A 1 258 ? 14.898 -17.848 -15.074 1.00 58.88 258 ASN A C 1
ATOM 1943 O O . ASN A 1 258 ? 14.095 -18.778 -15.179 1.00 58.88 258 ASN A O 1
ATOM 1947 N N . ALA A 1 259 ? 16.079 -18.003 -14.471 1.00 61.72 259 ALA A N 1
ATOM 1948 C CA . ALA A 1 259 ? 16.479 -19.264 -13.866 1.00 61.72 259 ALA A CA 1
ATOM 1949 C C . ALA A 1 259 ? 15.614 -19.580 -12.624 1.00 61.72 259 ALA A C 1
ATOM 1951 O O . ALA A 1 259 ? 15.347 -18.691 -11.806 1.00 61.72 259 ALA A O 1
ATOM 1952 N N . PRO A 1 260 ? 15.166 -20.838 -12.442 1.00 52.16 260 PRO A N 1
ATOM 1953 C CA . PRO A 1 260 ? 14.497 -21.246 -11.214 1.00 52.16 260 PRO A CA 1
ATOM 1954 C C . PRO A 1 260 ? 15.460 -21.086 -10.034 1.00 52.16 260 PRO A C 1
ATOM 1956 O O . PRO A 1 260 ? 16.617 -21.506 -10.106 1.00 52.16 260 PRO A O 1
ATOM 1959 N N . ARG A 1 261 ? 14.991 -20.484 -8.934 1.00 54.94 261 ARG A N 1
ATOM 1960 C CA . ARG A 1 261 ? 15.782 -20.435 -7.701 1.00 54.94 261 ARG A CA 1
ATOM 1961 C C . ARG A 1 261 ? 16.049 -21.864 -7.238 1.00 54.94 261 ARG A C 1
ATOM 1963 O O . ARG A 1 261 ? 15.129 -22.679 -7.193 1.00 54.94 261 ARG A O 1
ATOM 1970 N N . ALA A 1 262 ? 17.293 -22.157 -6.864 1.00 42.62 262 ALA A N 1
ATOM 1971 C CA . ALA A 1 262 ? 17.553 -23.313 -6.021 1.00 42.62 262 ALA A CA 1
ATOM 1972 C C . ALA A 1 262 ? 16.745 -23.121 -4.729 1.00 42.62 262 ALA A C 1
ATOM 1974 O O . ALA A 1 262 ? 16.852 -22.068 -4.095 1.00 42.62 262 ALA A O 1
ATOM 1975 N N . ASN A 1 263 ? 15.891 -24.089 -4.392 1.00 33.69 263 ASN A N 1
ATOM 1976 C CA . ASN A 1 263 ? 15.145 -24.050 -3.137 1.00 33.69 263 ASN A CA 1
ATOM 1977 C C . ASN A 1 263 ? 16.141 -23.958 -1.965 1.00 33.69 263 ASN A C 1
ATOM 1979 O O . ASN A 1 263 ? 17.110 -24.725 -1.971 1.00 33.69 263 ASN A O 1
ATOM 1983 N N . PRO A 1 264 ? 15.938 -23.046 -0.997 1.00 38.53 264 PRO A N 1
ATOM 1984 C CA . PRO A 1 264 ? 16.599 -23.152 0.298 1.00 38.53 264 PRO A CA 1
ATOM 1985 C C . PRO A 1 264 ? 16.137 -24.402 1.059 1.00 38.53 264 PRO A C 1
ATOM 1987 O O . PRO A 1 264 ? 14.974 -24.829 0.865 1.00 38.53 264 PRO A O 1
#

Secondary structure (DSSP, 8-state):
-EE-SSSSSTTEEEEEE-TTSS----TTS--EEEEEEEEPPP--TT--HHHHHHT---EEEEEETTTTEEEEEETTB---EEEETTTTTHHHHHHHHHHHHTTSSSPPTT--TTS-GGG------SS--EEEEEEE-SSEEEEEEE-SSEEEEEEEEE-TTS-EEE-SPPEEEEEEEESEE-SS-----S-TTT-----SS--TTS-S--S-----------SSPPPHHHHHHHHHHTT-S-TT--HHHHHHHHHHHTSPPPP-